Protein AF-A0A455U152-F1 (afdb_monomer_lite)

Foldseek 3Di:
DQQPQDPVNCVVPHDDLLVVLVVVCVVLQDAQAEAEAACCLVPVLVVNLVSCVVNVHHSCCSCDPNNYHYDHCLLVVLVCVQFPVPPFFFDADPVLFTDSDLVRRCVRRVHDQPPPNDPVSRVSSRVVVLVSSCVRPVPSSVLLVQLRALVSVVVQQDQVVQAWKKWADPVADSLNSSIFTWTFHAADPPANQKTKIAGPLDDCPVVVPDDPVRLVVLQPDDPVRDDPPDDRGRIDIDRSNSSTDIGGPCSCVPPDPRPPSPDDDDDPSPPPD

Sequence (273 aa):
MITGITPQKAQRHGLPEAEFAGEIQRHMSEPGTCVVGYNSLRFDDEVSRHLFYRNLLDPYSREWQNGNSRWDLIDVVRAFYALRPDGIEWPLREDGAPSFKLEHLTAANGIAHEGAHDAVADVRATIALARLLKERNAKLFDYLLGLRGKRAVAKQLDLPGAKPLLHISRRYPASRGCSALVMPLAEHPTNPNGVIVYDLSVDPRDMLSMSAEQIRERVFVSQQDLAEGEARIPLKVIHINRCPVVFPASALKDVEGPRQVSTGPSLNAWAWM

Secondary structure (DSSP, 8-state):
--S---HHHHHHH---HHHHHHHHHHHHTSTT-EEEESSGGGTHHHHHHHHHHHTTS-SSGGGTGGG-EEEEHHHHHHHHHHH--TTS--PBPTTSPBP--HHHHHHHTT---TTTT-HHHHHHHHHHHHHHHHHH-HHHHHHHHHTTSHHHHHTT--TTTT--EEEE-TTS-GGGTTEEEEEEEEE-SS-TTEEEEEETTS-SHHHHTS-HHHHHHHHHS-TTTSPTT-----EEEEETTS--EEEEGGGGTTSPS----S--S---TTTT-

Structure (mmCIF, N/CA/C/O backbone):
data_AF-A0A455U152-F1
#
_entry.id   AF-A0A455U152-F1
#
loop_
_atom_site.group_PDB
_atom_site.id
_atom_site.type_symbol
_atom_site.label_atom_id
_atom_site.label_alt_id
_atom_site.label_comp_id
_atom_site.label_asym_id
_atom_site.label_entity_id
_atom_site.label_seq_id
_atom_site.pdbx_PDB_ins_code
_atom_site.Cartn_x
_atom_site.Cartn_y
_atom_site.Cartn_z
_atom_site.occupancy
_atom_site.B_iso_or_equiv
_atom_site.auth_seq_id
_atom_site.auth_comp_id
_atom_site.auth_asym_id
_atom_site.auth_atom_id
_atom_site.pdbx_PDB_model_num
ATOM 1 N N . MET A 1 1 ? -28.887 1.902 -1.217 1.00 66.06 1 MET A N 1
ATOM 2 C CA . MET A 1 1 ? -27.607 2.643 -1.083 1.00 66.06 1 MET A CA 1
ATOM 3 C C . MET A 1 1 ? -26.668 1.844 -0.192 1.00 66.06 1 MET A C 1
ATOM 5 O O . MET A 1 1 ? -27.172 1.149 0.674 1.00 66.06 1 MET A O 1
ATOM 9 N N . ILE A 1 2 ? -25.352 1.949 -0.408 1.00 79.56 2 ILE A N 1
ATOM 10 C CA . ILE A 1 2 ? -24.320 1.071 0.184 1.00 79.56 2 ILE A CA 1
ATOM 11 C C . ILE A 1 2 ? -24.204 1.213 1.714 1.00 79.56 2 ILE A C 1
ATOM 13 O O . ILE A 1 2 ? -24.209 0.209 2.407 1.00 79.56 2 ILE A O 1
ATOM 17 N N . THR A 1 3 ? -24.143 2.436 2.254 1.00 85.00 3 THR A N 1
ATOM 18 C CA . THR A 1 3 ? -23.855 2.662 3.691 1.00 85.00 3 THR A CA 1
ATOM 19 C C . THR A 1 3 ? -25.092 2.720 4.589 1.00 85.00 3 THR A C 1
ATOM 21 O O . THR A 1 3 ? -24.984 2.636 5.806 1.00 85.00 3 THR A O 1
ATOM 24 N N . GLY A 1 4 ? -26.279 2.967 4.027 1.00 88.12 4 GLY A N 1
ATOM 25 C CA . GLY A 1 4 ? -27.503 3.179 4.813 1.00 88.12 4 GLY A CA 1
ATOM 26 C C . GLY A 1 4 ? -27.487 4.402 5.754 1.00 88.12 4 GLY A C 1
ATOM 27 O O . GLY A 1 4 ? -28.423 4.574 6.535 1.00 88.12 4 GLY A O 1
ATOM 28 N N . ILE A 1 5 ? -26.464 5.266 5.699 1.00 91.81 5 ILE A N 1
ATOM 29 C CA . ILE A 1 5 ? -26.360 6.483 6.521 1.00 91.81 5 ILE A CA 1
ATOM 30 C C . ILE A 1 5 ? -26.937 7.663 5.737 1.00 91.81 5 ILE A C 1
ATOM 32 O O . ILE A 1 5 ? -26.379 8.083 4.726 1.00 91.81 5 ILE A O 1
ATOM 36 N N . THR A 1 6 ? -28.061 8.208 6.203 1.00 95.81 6 THR A N 1
ATOM 37 C CA . THR A 1 6 ? -28.676 9.399 5.603 1.00 95.81 6 THR A CA 1
ATOM 38 C C . THR A 1 6 ? -28.055 10.689 6.150 1.00 95.81 6 THR A C 1
ATOM 40 O O . THR A 1 6 ? -27.552 10.690 7.279 1.00 95.81 6 THR A O 1
ATOM 43 N N . PRO A 1 7 ? -28.148 11.819 5.422 1.00 96.81 7 PRO A N 1
ATOM 44 C CA . PRO A 1 7 ? -27.733 13.122 5.942 1.00 96.81 7 PRO A CA 1
ATOM 45 C C . PRO A 1 7 ? -28.415 13.485 7.268 1.00 96.81 7 PRO A C 1
ATOM 47 O O . PRO A 1 7 ? -27.766 14.014 8.161 1.00 96.81 7 PRO A O 1
ATOM 50 N N . GLN A 1 8 ? -29.695 13.135 7.445 1.00 97.56 8 GLN A N 1
ATOM 51 C CA . GLN A 1 8 ? -30.439 13.388 8.685 1.00 97.56 8 GLN A CA 1
ATOM 52 C C . GLN A 1 8 ? -29.879 12.576 9.859 1.00 97.56 8 GLN A C 1
ATOM 54 O O . GLN A 1 8 ? -29.775 13.086 10.973 1.00 97.56 8 GLN A O 1
ATOM 59 N N . LYS A 1 9 ? -29.488 11.316 9.618 1.00 96.31 9 LYS A N 1
ATOM 60 C CA . LYS A 1 9 ? -28.835 10.481 10.634 1.00 96.31 9 LYS A CA 1
ATOM 61 C C . LYS A 1 9 ? -27.465 11.056 11.000 1.00 96.31 9 LYS A C 1
ATOM 63 O O . LYS A 1 9 ? -27.170 11.183 12.184 1.00 96.31 9 LYS A O 1
ATOM 68 N N . ALA A 1 10 ? -26.666 11.441 10.003 1.00 96.62 10 ALA A N 1
ATOM 69 C CA . ALA A 1 10 ? -25.359 12.060 10.221 1.00 96.62 10 ALA A CA 1
ATOM 70 C C . ALA A 1 10 ? -25.472 13.392 10.982 1.00 96.62 10 ALA A C 1
ATOM 72 O O . ALA A 1 10 ? -24.714 13.621 11.912 1.00 96.62 10 ALA A O 1
ATOM 73 N N . GLN A 1 11 ? -26.462 14.229 10.664 1.00 96.94 11 GLN A N 1
ATOM 74 C CA . GLN A 1 11 ? -26.700 15.488 11.373 1.00 96.94 11 GLN A CA 1
ATOM 75 C C . GLN A 1 11 ? -27.151 15.270 12.825 1.00 96.94 11 GLN A C 1
ATOM 77 O O . GLN A 1 11 ? -26.757 16.025 13.706 1.00 96.94 11 GLN A O 1
ATOM 82 N N . ARG A 1 12 ? -27.970 14.241 13.090 1.00 97.50 12 ARG A N 1
ATOM 83 C CA . ARG A 1 12 ? -28.492 13.947 14.436 1.00 97.50 12 ARG A CA 1
ATOM 84 C C . ARG A 1 12 ? -27.457 13.318 15.371 1.00 97.50 12 ARG A C 1
ATOM 86 O O . ARG A 1 12 ? -27.542 13.521 16.577 1.00 97.50 12 ARG A O 1
ATOM 93 N N . HIS A 1 13 ? -26.551 12.504 14.833 1.00 96.62 13 HIS A N 1
ATOM 94 C CA . HIS A 1 13 ? -25.613 11.692 15.620 1.00 96.62 13 HIS A CA 1
ATOM 95 C C . HIS A 1 13 ? -24.140 12.074 15.427 1.00 96.62 13 HIS A C 1
ATOM 97 O O . HIS A 1 13 ? -23.275 11.464 16.050 1.00 96.62 13 HIS A O 1
ATOM 103 N N . GLY A 1 14 ? -23.848 13.015 14.532 1.00 96.31 14 GLY A N 1
ATOM 104 C CA . GLY A 1 14 ? -22.494 13.447 14.208 1.00 96.31 14 GLY A CA 1
ATOM 105 C C . GLY A 1 14 ? -22.023 14.647 15.023 1.00 96.31 14 GLY A C 1
ATOM 106 O O . GLY A 1 14 ? -22.721 15.157 15.896 1.00 96.31 14 GLY A O 1
ATOM 107 N N . LEU A 1 15 ? -20.819 15.098 14.680 1.00 97.62 15 LEU A N 1
ATOM 108 C CA . LEU A 1 15 ? -20.185 16.309 15.191 1.00 97.62 15 LEU A CA 1
ATOM 109 C C . LEU A 1 15 ? -20.007 17.317 14.043 1.00 97.62 15 LEU A C 1
ATOM 111 O O . LEU A 1 15 ? -19.959 16.902 12.877 1.00 97.62 15 LEU A O 1
ATOM 115 N N . PRO A 1 16 ? -19.861 18.622 14.334 1.00 98.12 16 PRO A N 1
ATOM 116 C CA . PRO A 1 16 ? -19.323 19.578 13.369 1.00 98.12 16 PRO A CA 1
ATOM 117 C C . PRO A 1 16 ? -17.990 19.086 12.780 1.00 98.12 16 PRO A C 1
ATOM 119 O O . PRO A 1 16 ? -17.190 18.473 13.488 1.00 98.12 16 PRO A O 1
ATOM 122 N N . GLU A 1 17 ? -17.725 19.361 11.495 1.00 98.44 17 GLU A N 1
ATOM 123 C CA . GLU A 1 17 ? -16.552 18.799 10.794 1.00 98.44 17 GLU A CA 1
ATOM 124 C C . GLU A 1 17 ? -15.226 19.137 11.502 1.00 98.44 17 GLU A C 1
ATOM 126 O O . GLU A 1 17 ? -14.352 18.279 11.589 1.00 98.44 17 GLU A O 1
ATOM 131 N N . ALA A 1 18 ? -15.109 20.336 12.083 1.00 98.50 18 ALA A N 1
ATOM 132 C CA . ALA A 1 18 ? -13.923 20.764 12.826 1.00 98.50 18 ALA A CA 1
ATOM 133 C C . ALA A 1 18 ? -13.679 19.941 14.101 1.00 98.50 18 ALA A C 1
ATOM 135 O O . ALA A 1 18 ? -12.549 19.526 14.360 1.00 98.50 18 ALA A O 1
ATOM 136 N N . GLU A 1 19 ? -14.732 19.655 14.871 1.00 98.56 19 GLU A N 1
ATOM 137 C CA . GLU A 1 19 ? -14.648 18.815 16.073 1.00 98.56 19 GLU A CA 1
ATOM 138 C C . GLU A 1 19 ? -14.340 17.363 15.698 1.00 98.56 19 GLU A C 1
ATOM 140 O O . GLU A 1 19 ? -13.456 16.737 16.281 1.00 98.56 19 GLU A O 1
ATOM 145 N N . PHE A 1 20 ? -15.001 16.851 14.655 1.00 98.56 20 PHE A N 1
ATOM 146 C CA . PHE A 1 20 ? -14.723 15.523 14.115 1.00 98.56 20 PHE A CA 1
ATOM 147 C C . PHE A 1 20 ? -13.265 15.393 13.647 1.00 98.56 20 PHE A C 1
ATOM 149 O O . PHE A 1 20 ? -12.588 14.420 13.979 1.00 98.56 20 PHE A O 1
ATOM 156 N N . ALA A 1 21 ? -12.751 16.385 12.915 1.00 98.69 21 ALA A N 1
ATOM 157 C CA . ALA A 1 21 ? -11.364 16.423 12.465 1.00 98.69 21 ALA A CA 1
ATOM 158 C C . ALA A 1 21 ? -10.383 16.438 13.647 1.00 98.69 21 ALA A C 1
ATOM 160 O O . ALA A 1 21 ? -9.386 15.713 13.609 1.00 98.69 21 ALA A O 1
ATOM 161 N N . GLY A 1 22 ? -10.686 17.209 14.697 1.00 98.50 22 GLY A N 1
ATOM 162 C CA . GLY A 1 22 ? -9.905 17.252 15.932 1.00 98.50 22 GLY A CA 1
ATOM 163 C C . GLY A 1 22 ? -9.814 15.890 16.623 1.00 98.50 22 GLY A C 1
ATOM 164 O O . GLY A 1 22 ? -8.713 15.441 16.940 1.00 98.50 22 GLY A O 1
ATOM 165 N N . GLU A 1 23 ? -10.935 15.183 16.782 1.00 98.50 23 GLU A N 1
ATOM 166 C CA . GLU A 1 23 ? -10.948 13.853 17.408 1.00 98.50 23 GLU A CA 1
ATOM 167 C C . GLU A 1 23 ? -10.183 12.804 16.590 1.00 98.50 23 GLU A C 1
ATOM 169 O O . GLU A 1 23 ? -9.389 12.034 17.141 1.00 98.50 23 GLU A O 1
ATOM 174 N N . ILE A 1 24 ? -10.361 12.793 15.265 1.00 98.31 24 ILE A N 1
ATOM 175 C CA . ILE A 1 24 ? -9.626 11.871 14.389 1.00 98.31 24 ILE A CA 1
ATOM 176 C C . ILE A 1 24 ? -8.123 12.170 14.431 1.00 98.31 24 ILE A C 1
ATOM 178 O O . ILE A 1 24 ? -7.316 11.245 14.559 1.00 98.31 24 ILE A O 1
ATOM 182 N N . GLN A 1 25 ? -7.729 13.446 14.359 1.00 98.31 25 GLN A N 1
ATOM 183 C CA . GLN A 1 25 ? -6.323 13.844 14.424 1.00 98.31 25 GLN A CA 1
ATOM 184 C C . GLN A 1 25 ? -5.702 13.454 15.766 1.00 98.31 25 GLN A C 1
ATOM 186 O O . GLN A 1 25 ? -4.600 12.901 15.762 1.00 98.31 25 GLN A O 1
ATOM 191 N N . ARG A 1 26 ? -6.416 13.652 16.882 1.00 98.12 26 ARG A N 1
ATOM 192 C CA . ARG A 1 26 ? -5.951 13.302 18.230 1.00 98.12 26 ARG A CA 1
ATOM 193 C C . ARG A 1 26 ? -5.599 11.822 18.332 1.00 98.12 26 ARG A C 1
ATOM 195 O O . ARG A 1 26 ? -4.488 11.493 18.735 1.00 98.12 26 ARG A O 1
ATOM 202 N N . HIS A 1 27 ? -6.505 10.940 17.911 1.00 97.88 27 HIS A N 1
ATOM 203 C CA . HIS A 1 27 ? -6.273 9.495 17.942 1.00 97.88 27 HIS A CA 1
ATOM 204 C C . HIS A 1 27 ? -5.178 9.041 16.969 1.00 97.88 27 HIS A C 1
ATOM 206 O O . HIS A 1 27 ? -4.349 8.203 17.312 1.00 97.88 27 HIS A O 1
ATOM 212 N N . MET A 1 28 ? -5.137 9.595 15.755 1.00 98.00 28 MET A N 1
ATOM 213 C CA . MET A 1 28 ? -4.127 9.214 14.761 1.00 98.00 28 MET A CA 1
ATOM 214 C C . MET A 1 28 ? -2.719 9.750 15.070 1.00 98.00 28 MET A C 1
ATOM 216 O O . MET A 1 28 ? -1.744 9.265 14.490 1.00 98.00 28 MET A O 1
ATOM 220 N N . SER A 1 29 ? -2.605 10.756 15.941 1.00 98.1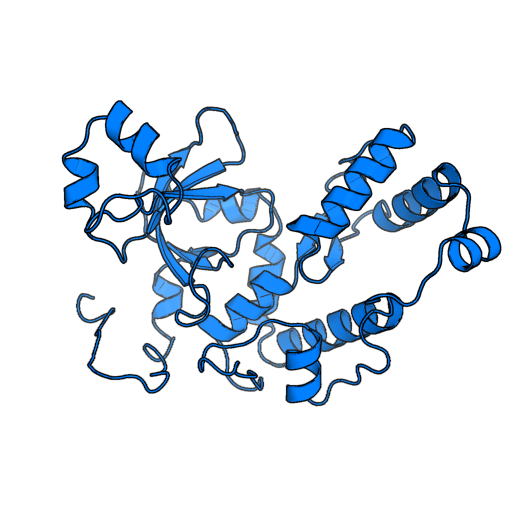2 29 SER A N 1
ATOM 221 C CA . SER A 1 29 ? -1.344 11.444 16.252 1.00 98.12 29 SER A CA 1
ATOM 222 C C . SER A 1 29 ? -0.719 11.021 17.582 1.00 98.12 29 SER A C 1
ATOM 224 O O . SER A 1 29 ? 0.325 11.563 17.946 1.00 98.12 29 SER A O 1
ATOM 226 N N . GLU A 1 30 ? -1.298 10.045 18.292 1.00 98.50 30 GLU A N 1
ATOM 227 C CA . GLU A 1 30 ? -0.668 9.462 19.482 1.00 98.50 30 GLU A CA 1
ATOM 228 C C . GLU A 1 30 ? 0.749 8.950 19.130 1.00 98.50 30 GLU A C 1
ATOM 230 O O . GLU A 1 30 ? 0.896 8.271 18.106 1.00 98.50 30 GLU A O 1
ATOM 235 N N . PRO A 1 31 ? 1.800 9.277 19.913 1.00 98.50 31 PRO A N 1
ATOM 236 C CA . PRO A 1 31 ? 3.177 8.896 19.593 1.00 98.50 31 PRO A CA 1
ATOM 237 C C . PRO A 1 31 ? 3.374 7.386 19.399 1.00 98.50 31 PRO A C 1
ATOM 239 O O . PRO A 1 31 ? 2.918 6.579 20.205 1.00 98.50 31 PRO A O 1
ATOM 242 N N . GLY A 1 32 ? 4.104 7.002 18.351 1.00 98.06 32 GLY A N 1
ATOM 243 C CA . GLY A 1 32 ? 4.370 5.603 17.999 1.00 98.06 32 GLY A CA 1
ATOM 244 C C . GLY A 1 32 ? 3.224 4.886 17.273 1.00 98.06 32 GLY A C 1
ATOM 245 O O . GLY A 1 32 ? 3.320 3.680 17.032 1.00 98.06 32 GLY A O 1
ATOM 246 N N . THR A 1 33 ? 2.159 5.592 16.888 1.00 98.56 33 THR A N 1
ATOM 247 C CA . THR A 1 33 ? 0.984 4.979 16.253 1.00 98.56 33 THR A CA 1
ATOM 248 C C . THR A 1 33 ? 1.254 4.576 14.805 1.00 98.56 33 THR A C 1
ATOM 250 O O . THR A 1 33 ? 1.755 5.355 13.991 1.00 98.56 33 THR A O 1
ATOM 253 N N . CYS A 1 34 ? 0.875 3.347 14.449 1.00 98.44 34 CYS A N 1
ATOM 254 C CA . CYS A 1 34 ? 0.774 2.908 13.061 1.00 98.44 34 CYS A CA 1
ATOM 255 C C . CYS A 1 34 ? -0.698 2.905 12.641 1.00 98.44 34 CYS A C 1
ATOM 257 O O . CYS A 1 34 ? -1.441 1.991 12.995 1.00 98.44 34 CYS A O 1
ATOM 259 N N . VAL A 1 35 ? -1.124 3.927 11.896 1.00 98.44 35 VAL A N 1
ATOM 260 C CA . VAL A 1 35 ? -2.498 3.994 11.381 1.00 98.44 35 VAL A CA 1
ATOM 261 C C . VAL A 1 35 ? -2.629 3.030 10.203 1.00 98.44 35 VAL A C 1
ATOM 263 O O . VAL A 1 35 ? -1.899 3.141 9.217 1.00 98.44 35 VAL A O 1
ATOM 266 N N . VAL A 1 36 ? -3.555 2.079 10.301 1.00 98.12 36 VAL A N 1
ATOM 267 C CA . VAL A 1 36 ? -3.747 1.012 9.314 1.00 98.12 36 VAL A CA 1
ATOM 268 C C . VAL A 1 36 ? -5.226 0.809 9.013 1.00 98.12 36 VAL A C 1
ATOM 270 O O . VAL A 1 36 ? -6.075 0.967 9.885 1.00 98.12 36 VAL A O 1
ATOM 273 N N . GLY A 1 37 ? -5.521 0.437 7.772 1.00 97.94 37 GLY A N 1
ATOM 274 C CA . GLY A 1 37 ? -6.850 0.028 7.333 1.00 97.94 37 GLY A CA 1
ATOM 275 C C . GLY A 1 37 ? -6.768 -0.966 6.178 1.00 97.94 37 GLY A C 1
ATOM 276 O O . GLY A 1 37 ? -5.720 -1.575 5.937 1.00 97.94 37 GLY A O 1
ATOM 277 N N . TYR A 1 38 ? -7.878 -1.115 5.459 1.00 97.94 38 TYR A N 1
ATOM 278 C CA . TYR A 1 38 ? -7.988 -1.981 4.291 1.00 97.94 38 TYR A CA 1
ATOM 279 C C . TYR A 1 38 ? -8.257 -1.138 3.042 1.00 97.94 38 TYR A C 1
ATOM 281 O O . TYR A 1 38 ? -9.349 -0.612 2.864 1.00 97.94 38 TYR A O 1
ATOM 289 N N . ASN A 1 39 ? -7.252 -0.999 2.174 1.00 96.81 39 ASN A N 1
ATOM 290 C CA . ASN A 1 39 ? -7.221 -0.059 1.047 1.00 96.81 39 ASN A CA 1
ATOM 291 C C . ASN A 1 39 ? -7.253 1.432 1.467 1.00 96.81 39 ASN A C 1
ATOM 293 O O . ASN A 1 39 ? -7.621 2.305 0.674 1.00 96.81 39 ASN A O 1
ATOM 297 N N . SER A 1 40 ? -6.797 1.733 2.687 1.00 96.62 40 SER A N 1
ATOM 298 C CA . SER A 1 40 ? -6.859 3.068 3.295 1.00 96.62 40 SER A CA 1
ATOM 299 C C . SER A 1 40 ? -5.905 4.082 2.671 1.00 96.62 40 SER A C 1
ATOM 301 O O . SER A 1 40 ? -6.288 5.231 2.457 1.00 96.62 40 SER A O 1
ATOM 303 N N . LEU A 1 41 ? -4.691 3.676 2.275 1.00 96.06 41 LEU A N 1
ATOM 304 C CA . LEU A 1 41 ? -3.677 4.590 1.713 1.00 96.06 41 LEU A CA 1
ATOM 305 C C . LEU A 1 41 ? -4.137 5.290 0.426 1.00 96.06 41 LEU A C 1
ATOM 307 O O . LEU A 1 41 ? -3.526 6.265 -0.012 1.00 96.06 41 LEU A O 1
ATOM 311 N N . ARG A 1 42 ? -5.145 4.729 -0.250 1.00 92.69 42 ARG A N 1
ATOM 312 C CA . ARG A 1 42 ? -5.663 5.217 -1.534 1.00 92.69 42 ARG A CA 1
ATOM 313 C C . ARG A 1 42 ? -7.058 5.824 -1.420 1.00 92.69 42 ARG A C 1
ATOM 315 O O . ARG A 1 42 ? -7.560 6.295 -2.438 1.00 92.69 42 ARG A O 1
ATOM 322 N N . PHE A 1 43 ? -7.672 5.774 -0.241 1.00 95.81 43 PHE A N 1
ATOM 323 C CA . PHE A 1 43 ? -9.017 6.279 -0.008 1.00 95.81 43 PHE A CA 1
ATOM 324 C C . PHE A 1 43 ? -9.101 7.009 1.333 1.00 95.81 43 PHE A C 1
ATOM 326 O O . PHE A 1 43 ? -9.019 8.234 1.338 1.00 95.81 43 PHE A O 1
ATOM 333 N N . ASP A 1 44 ? -9.186 6.288 2.453 1.00 97.81 44 ASP A N 1
ATOM 334 C CA . ASP A 1 44 ? -9.403 6.869 3.785 1.00 97.81 44 ASP A CA 1
ATOM 335 C C . ASP A 1 44 ? -8.337 7.897 4.170 1.00 97.81 44 ASP A C 1
ATOM 337 O O . ASP A 1 44 ? -8.657 8.961 4.688 1.00 97.81 44 ASP A O 1
ATOM 341 N N . ASP A 1 45 ? -7.071 7.646 3.837 1.00 97.81 45 ASP A N 1
ATOM 342 C CA . ASP A 1 45 ? -5.997 8.602 4.094 1.00 97.81 45 ASP A CA 1
ATOM 343 C C . ASP A 1 45 ? -6.140 9.887 3.279 1.00 97.81 45 ASP A C 1
ATOM 345 O O . ASP A 1 45 ? -5.800 10.963 3.771 1.00 97.81 45 ASP A O 1
ATOM 349 N N . GLU A 1 46 ? -6.634 9.794 2.043 1.00 98.06 46 GLU A N 1
ATOM 350 C CA . GLU A 1 46 ? -6.912 10.980 1.235 1.00 98.06 46 GLU A CA 1
ATOM 351 C C . GLU A 1 46 ? -8.124 11.731 1.804 1.00 98.06 46 GLU A C 1
ATOM 353 O O . GLU A 1 46 ? -8.094 12.960 1.860 1.00 98.06 46 GLU A O 1
ATOM 358 N N . VAL A 1 47 ? -9.140 11.025 2.319 1.00 98.44 47 VAL A N 1
ATOM 359 C CA . VAL A 1 47 ? -10.253 11.640 3.064 1.00 98.44 47 VAL A CA 1
ATOM 360 C C . VAL A 1 47 ? -9.729 12.369 4.303 1.00 98.44 47 VAL A C 1
ATOM 362 O O . VAL A 1 47 ? -10.042 13.546 4.472 1.00 98.44 47 VAL A O 1
ATOM 365 N N . SER A 1 48 ? -8.881 11.737 5.121 1.00 98.44 48 SER A N 1
ATOM 366 C CA . SER A 1 48 ? -8.278 12.363 6.306 1.00 98.44 48 SER A CA 1
ATOM 367 C C . SER A 1 48 ? -7.431 13.583 5.948 1.00 98.44 48 SER A C 1
ATOM 369 O O . SER A 1 48 ? -7.556 14.617 6.595 1.00 98.44 48 SER A O 1
ATOM 371 N N . ARG A 1 49 ? -6.615 13.521 4.888 1.00 98.50 49 ARG A N 1
ATOM 372 C CA . ARG A 1 49 ? -5.810 14.671 4.440 1.00 98.50 49 ARG A CA 1
ATOM 373 C C . ARG A 1 49 ? -6.676 15.864 4.055 1.00 98.50 49 ARG A C 1
ATOM 375 O O . ARG A 1 49 ? -6.384 16.983 4.468 1.00 98.50 49 ARG A O 1
ATOM 382 N N . HIS A 1 50 ? -7.747 15.638 3.295 1.00 98.69 50 HIS A N 1
ATOM 383 C CA . HIS A 1 50 ? -8.660 16.713 2.904 1.00 98.69 50 HIS A CA 1
ATOM 384 C C . HIS A 1 50 ? -9.495 17.218 4.087 1.00 98.69 50 HIS A C 1
ATOM 386 O O . HIS A 1 50 ? -9.743 18.418 4.175 1.00 98.69 50 HIS A O 1
ATOM 392 N N . LEU A 1 51 ? -9.902 16.328 4.998 1.00 98.69 51 LEU A N 1
ATOM 393 C CA . LEU A 1 51 ? -10.585 16.679 6.243 1.00 98.69 51 LEU A CA 1
ATOM 394 C C . LEU A 1 51 ? -9.713 17.615 7.089 1.00 98.69 51 LEU A C 1
ATOM 396 O O . LEU A 1 51 ? -10.161 18.691 7.471 1.00 98.69 51 LEU A O 1
ATOM 400 N N . PHE A 1 52 ? -8.454 17.245 7.323 1.00 98.75 52 PHE A N 1
ATOM 401 C CA . PHE A 1 52 ? -7.508 18.060 8.082 1.00 98.75 52 PHE A CA 1
ATOM 402 C C . PHE A 1 52 ? -7.213 19.385 7.383 1.00 98.75 52 PHE A C 1
ATOM 404 O O . PHE A 1 52 ? -7.300 20.432 8.018 1.00 98.75 52 PHE A O 1
ATOM 411 N N . TYR A 1 53 ? -6.983 19.360 6.067 1.00 98.62 53 TYR A N 1
ATOM 412 C CA . TYR A 1 53 ? -6.753 20.567 5.274 1.00 98.62 53 TYR A CA 1
ATOM 413 C C . TYR A 1 53 ? -7.894 21.587 5.404 1.00 98.62 53 TYR A C 1
ATOM 415 O O . TYR A 1 53 ? -7.641 22.755 5.696 1.00 98.62 53 TYR A O 1
ATOM 423 N N . ARG A 1 54 ? -9.154 21.155 5.235 1.00 98.62 54 ARG A N 1
ATOM 424 C CA . ARG A 1 54 ? -10.324 22.045 5.351 1.00 98.62 54 ARG A CA 1
ATOM 425 C C . ARG A 1 54 ? -10.512 22.615 6.755 1.00 98.62 54 ARG A C 1
ATOM 427 O O . ARG A 1 54 ? -11.082 23.691 6.890 1.00 98.62 54 ARG A O 1
ATOM 434 N N . ASN A 1 55 ? -10.018 21.914 7.773 1.00 98.69 55 ASN A N 1
ATOM 435 C CA . ASN A 1 55 ? -10.165 22.282 9.179 1.00 98.69 55 ASN A CA 1
ATOM 436 C C . ASN A 1 55 ? -8.862 22.832 9.786 1.00 98.69 55 ASN A C 1
ATOM 438 O O . ASN A 1 55 ? -8.705 22.837 11.003 1.00 98.69 55 ASN A O 1
ATOM 442 N N . LEU A 1 56 ? -7.942 23.325 8.942 1.00 98.38 56 LEU A N 1
ATOM 443 C CA . LEU A 1 56 ? -6.700 24.011 9.335 1.00 98.38 56 LEU A CA 1
ATOM 444 C C . LEU A 1 56 ? -5.746 23.169 10.206 1.00 98.38 56 LEU A C 1
ATOM 446 O O . LEU A 1 56 ? -4.941 23.710 10.964 1.00 98.38 56 LEU A O 1
ATOM 450 N N . LEU A 1 57 ? -5.809 21.844 10.074 1.00 98.38 57 LEU A N 1
ATOM 451 C CA . LEU A 1 57 ? -4.890 20.890 10.694 1.00 98.38 57 LEU A CA 1
ATOM 452 C C . LEU A 1 57 ? -3.849 20.429 9.665 1.00 98.38 57 LEU A C 1
ATOM 454 O O . LEU A 1 57 ? -4.156 20.303 8.478 1.00 98.38 57 LEU A O 1
ATOM 458 N N . ASP A 1 58 ? -2.619 20.139 10.105 1.00 98.31 58 ASP A N 1
ATOM 459 C CA . ASP A 1 58 ? -1.576 19.635 9.203 1.00 98.31 58 ASP A CA 1
ATOM 460 C C . ASP A 1 58 ? -1.983 18.263 8.615 1.00 98.31 58 ASP A C 1
ATOM 462 O O . ASP A 1 58 ? -2.115 17.294 9.374 1.00 98.31 58 ASP A O 1
ATOM 466 N N . PRO A 1 59 ? -2.139 18.131 7.279 1.00 98.00 59 PRO A N 1
ATOM 467 C CA . PRO A 1 59 ? -2.665 16.910 6.662 1.00 98.00 59 PRO A CA 1
ATOM 468 C C . PRO A 1 59 ? -1.766 15.674 6.781 1.00 98.00 59 PRO A C 1
ATOM 470 O O . PRO A 1 59 ? -2.229 14.554 6.553 1.00 98.00 59 PRO A O 1
ATOM 473 N N . TYR A 1 60 ? -0.480 15.859 7.087 1.00 97.62 60 TYR A N 1
ATOM 474 C CA . TYR A 1 60 ? 0.550 14.831 6.937 1.00 97.62 60 TYR A CA 1
ATOM 475 C C . TYR A 1 60 ? 1.286 14.504 8.237 1.00 97.62 60 TYR A C 1
ATOM 477 O O . TYR A 1 60 ? 1.861 13.426 8.341 1.00 97.62 60 TYR A O 1
ATOM 485 N N . SER A 1 61 ? 1.299 15.402 9.220 1.00 97.31 61 SER A N 1
ATOM 486 C CA . SER A 1 61 ? 2.047 15.286 10.480 1.00 97.31 61 SER A CA 1
ATOM 487 C C . SER A 1 61 ? 1.833 13.941 11.182 1.00 97.31 61 SER A C 1
ATOM 489 O O . SER A 1 61 ? 2.805 13.245 11.485 1.00 97.31 61 SER A O 1
ATOM 491 N N . ARG A 1 62 ? 0.572 13.506 11.315 1.00 97.44 62 ARG A N 1
ATOM 492 C CA . ARG A 1 62 ? 0.178 12.207 11.892 1.00 97.44 62 ARG A CA 1
ATOM 493 C C . ARG A 1 62 ? 0.798 10.994 11.200 1.00 97.44 62 ARG A C 1
ATOM 495 O O . ARG A 1 62 ? 0.823 9.909 11.766 1.00 97.44 62 ARG A O 1
ATOM 502 N N . GLU A 1 63 ? 1.258 11.141 9.957 1.00 97.69 63 GLU A N 1
ATOM 503 C CA . GLU A 1 63 ? 1.797 10.044 9.151 1.00 97.69 63 GLU A CA 1
ATOM 504 C C . GLU A 1 63 ? 3.271 9.732 9.465 1.00 97.69 63 GLU A C 1
ATOM 506 O O . GLU A 1 63 ? 3.766 8.698 9.010 1.00 97.69 63 GLU A O 1
ATOM 511 N N . TRP A 1 64 ? 3.985 10.616 10.181 1.00 96.19 64 TRP A N 1
ATOM 512 C CA . TRP A 1 64 ? 5.440 10.500 10.378 1.00 96.19 64 TRP A CA 1
ATOM 513 C C . TRP A 1 64 ? 6.008 11.129 11.661 1.00 96.19 64 TRP A C 1
ATOM 515 O O . TRP A 1 64 ? 7.081 10.710 12.105 1.00 96.19 64 TRP A O 1
ATOM 525 N N . GLN A 1 65 ? 5.368 12.150 12.240 1.00 97.44 65 GLN A N 1
ATOM 526 C CA . GLN A 1 65 ? 5.866 12.792 13.461 1.00 97.44 65 GLN A CA 1
ATOM 527 C C . GLN A 1 65 ? 5.802 11.829 14.649 1.00 97.44 65 GLN A C 1
ATOM 529 O O . GLN A 1 65 ? 4.991 10.910 14.670 1.00 97.44 65 GLN A O 1
ATOM 534 N N . ASN A 1 66 ? 6.669 12.031 15.645 1.00 97.56 66 ASN A N 1
ATOM 535 C CA . ASN A 1 66 ? 6.669 11.270 16.904 1.00 97.56 66 ASN A CA 1
ATOM 536 C C . ASN A 1 66 ? 6.777 9.741 16.734 1.00 97.56 66 ASN A C 1
ATOM 538 O O . ASN A 1 66 ? 6.279 8.976 17.555 1.00 97.56 66 ASN A O 1
ATOM 542 N N . GLY A 1 67 ? 7.435 9.288 15.661 1.00 97.06 67 GLY A N 1
ATOM 543 C CA . GLY A 1 67 ? 7.575 7.862 15.356 1.00 97.06 67 GLY A CA 1
ATOM 544 C C . GLY A 1 67 ? 6.328 7.227 14.735 1.00 97.06 67 GLY A C 1
ATOM 545 O O . GLY A 1 67 ? 6.289 6.004 14.589 1.00 97.06 67 GLY A O 1
ATOM 546 N N . ASN A 1 68 ? 5.335 8.030 14.346 1.00 98.50 68 ASN A N 1
ATOM 547 C CA . ASN A 1 68 ? 4.125 7.529 13.713 1.00 98.50 68 ASN A CA 1
ATOM 548 C C . ASN A 1 68 ? 4.403 7.012 12.303 1.00 98.50 68 ASN A C 1
ATOM 550 O O . ASN A 1 68 ? 5.408 7.322 11.656 1.00 98.50 68 ASN A O 1
ATOM 554 N N . SER A 1 69 ? 3.501 6.161 11.831 1.00 98.44 69 SER A N 1
ATOM 555 C CA . SER A 1 69 ? 3.586 5.557 10.510 1.00 98.44 69 SER A CA 1
ATOM 556 C C . SER A 1 69 ? 2.203 5.198 9.985 1.00 98.44 69 SER A C 1
ATOM 558 O O . SER A 1 69 ? 1.195 5.302 10.685 1.00 98.44 69 SER A O 1
ATOM 560 N N . ARG A 1 70 ? 2.162 4.740 8.737 1.00 98.31 70 ARG A N 1
ATOM 561 C CA . ARG A 1 70 ? 0.954 4.215 8.108 1.00 98.31 70 ARG A CA 1
ATOM 562 C C . ARG A 1 70 ? 1.203 2.836 7.533 1.00 98.31 70 ARG A C 1
ATOM 564 O O . ARG A 1 70 ? 2.355 2.484 7.271 1.00 98.31 70 ARG A O 1
ATOM 571 N N . TRP A 1 71 ? 0.131 2.088 7.316 1.00 98.50 71 TRP A N 1
ATOM 572 C CA . TRP A 1 71 ? 0.168 0.793 6.652 1.00 98.50 71 TRP A CA 1
ATOM 573 C C . TRP A 1 71 ? -1.180 0.470 5.999 1.00 98.50 71 TRP A C 1
ATOM 575 O O . TRP A 1 71 ? -2.183 1.123 6.277 1.00 98.50 71 TRP A O 1
ATOM 585 N N . ASP A 1 72 ? -1.211 -0.530 5.122 1.00 98.12 72 ASP A N 1
ATOM 586 C CA . ASP A 1 72 ? -2.426 -0.927 4.406 1.00 98.12 72 ASP A CA 1
ATOM 587 C C . ASP A 1 72 ? -2.437 -2.432 4.175 1.00 98.12 72 ASP A C 1
ATOM 589 O O . ASP A 1 72 ? -1.528 -2.986 3.548 1.00 98.12 72 ASP A O 1
ATOM 593 N N . LEU A 1 73 ? -3.476 -3.093 4.678 1.00 98.31 73 LEU A N 1
ATOM 594 C CA . LEU A 1 73 ? -3.561 -4.544 4.664 1.00 98.31 73 LEU A CA 1
ATOM 595 C C . LEU A 1 73 ? -3.865 -5.108 3.267 1.00 98.31 73 LEU A C 1
ATOM 597 O O . LEU A 1 73 ? -3.573 -6.275 3.018 1.00 98.31 73 LEU A O 1
ATOM 601 N N . ILE A 1 74 ? -4.391 -4.316 2.322 1.00 97.94 74 ILE A N 1
ATOM 602 C CA . ILE A 1 74 ? -4.788 -4.851 1.006 1.00 97.94 74 ILE A CA 1
ATOM 603 C C . ILE A 1 74 ? -3.600 -5.422 0.219 1.00 97.94 74 ILE A C 1
ATOM 605 O O . ILE A 1 74 ? -3.701 -6.491 -0.384 1.00 97.94 74 ILE A O 1
ATOM 609 N N . ASP A 1 75 ? -2.461 -4.725 0.209 1.00 97.12 75 ASP A N 1
ATOM 610 C CA . ASP A 1 75 ? -1.272 -5.186 -0.514 1.00 97.12 75 ASP A CA 1
ATOM 611 C C . ASP A 1 75 ? -0.524 -6.270 0.292 1.00 97.12 75 ASP A C 1
ATOM 613 O O . ASP A 1 75 ? 0.129 -7.123 -0.307 1.00 97.12 75 ASP A O 1
ATOM 617 N N . VAL A 1 76 ? -0.706 -6.326 1.621 1.00 98.19 76 VAL A N 1
ATOM 618 C CA . VAL A 1 76 ? -0.240 -7.438 2.475 1.00 98.19 76 VAL A CA 1
ATOM 619 C C . VAL A 1 76 ? -0.981 -8.727 2.125 1.00 98.19 76 VAL A C 1
ATOM 621 O O . VAL A 1 76 ? -0.352 -9.751 1.884 1.00 98.19 76 VAL A O 1
ATOM 624 N N . VAL A 1 77 ? -2.308 -8.675 2.021 1.00 98.25 77 VAL A N 1
ATOM 625 C CA . VAL A 1 77 ? -3.144 -9.818 1.626 1.00 98.25 77 VAL A CA 1
ATOM 626 C C . VAL A 1 77 ? -2.738 -10.345 0.249 1.00 98.25 77 VAL A C 1
ATOM 628 O O . VAL A 1 77 ? -2.543 -11.547 0.081 1.00 98.25 77 VAL A O 1
ATOM 631 N N . ARG A 1 78 ? -2.535 -9.450 -0.729 1.00 97.94 78 ARG A N 1
ATOM 632 C CA . ARG A 1 78 ? -2.028 -9.831 -2.060 1.00 97.94 78 ARG A CA 1
ATOM 633 C C . ARG A 1 78 ? -0.658 -10.504 -1.978 1.00 97.94 78 ARG A C 1
ATOM 635 O O . ARG A 1 78 ? -0.403 -11.448 -2.716 1.00 97.94 78 ARG A O 1
ATOM 642 N N . ALA A 1 79 ? 0.208 -10.044 -1.075 1.00 97.12 79 ALA A N 1
ATOM 643 C CA . ALA A 1 79 ? 1.521 -10.641 -0.862 1.00 97.12 79 ALA A CA 1
ATOM 644 C C . ALA A 1 79 ? 1.453 -12.055 -0.296 1.00 97.12 79 ALA A C 1
ATOM 646 O O . ALA A 1 79 ? 2.169 -12.934 -0.769 1.00 97.12 79 ALA A O 1
ATOM 647 N N . PHE A 1 80 ? 0.567 -12.283 0.671 1.00 97.25 80 PHE A N 1
ATOM 648 C CA . PHE A 1 80 ? 0.310 -13.619 1.192 1.00 97.25 80 PHE A CA 1
ATOM 649 C C . PHE A 1 80 ? -0.213 -14.544 0.096 1.00 97.25 80 PHE A C 1
ATOM 651 O O . PHE A 1 80 ? 0.373 -15.599 -0.105 1.00 97.25 80 PHE A O 1
ATOM 658 N N . TYR A 1 81 ? -1.210 -14.118 -0.684 1.00 96.31 81 TYR A N 1
ATOM 659 C CA . TYR A 1 81 ? -1.706 -14.911 -1.811 1.00 96.31 81 TYR A CA 1
ATOM 660 C C . TYR A 1 81 ? -0.598 -15.269 -2.814 1.00 96.31 81 TYR A C 1
ATOM 662 O O . TYR A 1 81 ? -0.482 -16.416 -3.233 1.00 96.31 81 TYR A O 1
ATOM 670 N N . ALA A 1 82 ? 0.225 -14.291 -3.198 1.00 93.38 82 ALA A N 1
ATOM 671 C CA . ALA A 1 82 ? 1.236 -14.485 -4.232 1.00 93.38 82 ALA A CA 1
ATOM 672 C C . ALA A 1 82 ? 2.431 -15.336 -3.775 1.00 93.38 82 ALA A C 1
ATOM 674 O O . ALA A 1 82 ? 3.055 -15.987 -4.607 1.00 93.38 82 ALA A O 1
ATOM 675 N N . LEU A 1 83 ? 2.790 -15.294 -2.487 1.00 92.12 83 LEU A N 1
ATOM 676 C CA . LEU A 1 83 ? 4.041 -15.881 -1.998 1.00 92.12 83 LEU A CA 1
ATOM 677 C C . LEU A 1 83 ? 3.847 -17.033 -1.022 1.00 92.12 83 LEU A C 1
ATOM 679 O O . LEU A 1 83 ? 4.610 -17.993 -1.069 1.00 92.12 83 LEU A O 1
ATOM 683 N N . ARG A 1 84 ? 2.913 -16.914 -0.079 1.00 93.12 84 ARG A N 1
ATOM 684 C CA . ARG A 1 84 ? 2.702 -17.878 1.015 1.00 93.12 84 ARG A CA 1
ATOM 685 C C . ARG A 1 84 ? 1.199 -18.055 1.274 1.00 93.12 84 ARG A C 1
ATOM 687 O O . ARG A 1 84 ? 0.711 -17.645 2.327 1.00 93.12 84 ARG A O 1
ATOM 694 N N . PRO A 1 85 ? 0.462 -18.599 0.294 1.00 93.75 85 PRO A N 1
ATOM 695 C CA . PRO A 1 85 ? -0.995 -18.697 0.353 1.00 93.75 85 PRO A CA 1
ATOM 696 C C . PRO A 1 85 ? -1.509 -19.791 1.294 1.00 93.75 85 PRO A C 1
ATOM 698 O O . PRO A 1 85 ? -2.693 -19.784 1.622 1.00 93.75 85 PRO A O 1
ATOM 701 N N . ASP A 1 86 ? -0.662 -20.739 1.686 1.00 92.31 86 ASP A N 1
ATOM 702 C CA . ASP A 1 86 ? -1.085 -21.927 2.422 1.00 92.31 86 ASP A CA 1
ATOM 703 C C . ASP A 1 86 ? -1.662 -21.578 3.801 1.00 92.31 86 ASP A C 1
ATOM 705 O O . ASP A 1 86 ? -1.155 -20.716 4.523 1.00 92.31 86 ASP A O 1
ATOM 709 N N . GLY A 1 87 ? -2.746 -22.265 4.170 1.00 92.88 87 GLY A N 1
ATOM 710 C CA . GLY A 1 87 ? -3.468 -22.034 5.423 1.00 92.88 87 GLY A CA 1
ATOM 711 C C . GLY A 1 87 ? -4.446 -20.852 5.399 1.00 92.88 87 GLY A C 1
ATOM 712 O O . GLY A 1 87 ? -4.998 -20.509 6.447 1.00 92.88 87 GLY A O 1
ATOM 713 N N . ILE A 1 88 ? -4.669 -20.227 4.242 1.00 96.81 88 ILE A N 1
ATOM 714 C CA . ILE A 1 88 ? -5.677 -19.181 4.041 1.00 96.81 88 ILE A CA 1
ATOM 715 C C . ILE A 1 88 ? -6.573 -19.603 2.881 1.00 96.81 88 ILE A C 1
ATOM 717 O O . ILE A 1 88 ? -6.082 -19.991 1.822 1.00 96.81 88 ILE A O 1
ATOM 721 N N . GLU A 1 89 ? -7.882 -19.490 3.072 1.00 97.81 89 GLU A N 1
ATOM 722 C CA . GLU A 1 89 ? -8.860 -19.732 2.020 1.00 97.81 89 GLU A CA 1
ATOM 723 C C . GLU A 1 89 ? -8.981 -18.493 1.132 1.00 97.81 89 GLU A C 1
ATOM 725 O O . GLU A 1 89 ? -9.261 -17.383 1.601 1.00 97.81 89 GLU A O 1
ATOM 730 N N . TRP A 1 90 ? -8.755 -18.674 -0.169 1.00 97.12 90 TRP A N 1
ATOM 731 C CA . TRP A 1 90 ? -8.719 -17.586 -1.142 1.00 97.12 90 TRP A CA 1
ATOM 732 C C . TRP A 1 90 ? -9.960 -17.632 -2.037 1.00 97.12 90 TRP A C 1
ATOM 734 O O . TRP A 1 90 ? -10.008 -18.437 -2.968 1.00 97.12 90 TRP A O 1
ATOM 744 N N . PRO A 1 91 ? -10.972 -16.780 -1.790 1.00 97.00 91 PRO A N 1
ATOM 745 C CA . PRO A 1 91 ? -12.203 -16.791 -2.568 1.00 97.00 91 PRO A CA 1
ATOM 746 C C . PRO A 1 91 ? -11.923 -16.402 -4.019 1.00 97.00 91 PRO A C 1
ATOM 748 O O . PRO A 1 91 ? -11.171 -15.462 -4.289 1.00 97.00 91 PRO A O 1
ATOM 751 N N . LEU A 1 92 ? -12.571 -17.088 -4.956 1.00 95.81 92 LEU A N 1
ATOM 752 C CA . LEU A 1 92 ? -12.485 -16.790 -6.383 1.00 95.81 92 LEU A CA 1
ATOM 753 C C . LEU A 1 92 ? -13.684 -15.953 -6.833 1.00 95.81 92 LEU A C 1
ATOM 755 O O . LEU A 1 92 ? -14.772 -16.013 -6.262 1.00 95.81 92 LEU A O 1
ATOM 759 N N . ARG A 1 93 ? -13.468 -15.137 -7.859 1.00 93.31 93 ARG A N 1
ATOM 760 C CA . ARG A 1 93 ? -14.518 -14.434 -8.598 1.00 93.31 93 ARG A CA 1
ATOM 761 C C . ARG A 1 93 ? -15.105 -15.360 -9.667 1.00 93.31 93 ARG A C 1
ATOM 763 O O . ARG A 1 93 ? -14.547 -16.412 -9.962 1.00 93.31 93 ARG A O 1
ATOM 770 N N . GLU A 1 94 ? -16.189 -14.918 -10.298 1.00 91.25 94 GLU A N 1
ATOM 771 C CA . GLU A 1 94 ? -16.820 -15.619 -11.429 1.00 91.25 94 GLU A CA 1
ATOM 772 C C . GLU A 1 94 ? -15.851 -15.871 -12.597 1.00 91.25 94 GLU A C 1
ATOM 774 O O . GLU A 1 94 ? -15.957 -16.884 -13.277 1.00 91.25 94 GLU A O 1
ATOM 779 N N . ASP A 1 95 ? -14.868 -14.984 -12.795 1.00 89.94 95 ASP A N 1
ATOM 780 C CA . ASP A 1 95 ? -13.817 -15.111 -13.815 1.00 89.94 95 ASP A CA 1
ATOM 781 C C . ASP A 1 95 ? -12.660 -16.050 -13.405 1.00 89.94 95 ASP A C 1
ATOM 783 O O . ASP A 1 95 ? -11.661 -16.151 -14.116 1.00 89.94 95 ASP A O 1
ATOM 787 N N . GLY A 1 96 ? -12.762 -16.720 -12.252 1.00 92.12 96 GLY A N 1
ATOM 788 C CA . GLY A 1 96 ? -11.733 -17.604 -11.701 1.00 92.12 96 GLY A CA 1
ATOM 789 C C . GLY A 1 96 ? -10.543 -16.880 -11.062 1.00 92.12 96 GLY A C 1
ATOM 790 O O . GLY A 1 96 ? -9.679 -17.532 -10.476 1.00 92.12 96 GLY A O 1
ATOM 791 N N . ALA A 1 97 ? -10.473 -15.546 -11.124 1.00 93.19 97 ALA A N 1
ATOM 792 C CA . ALA A 1 97 ? -9.409 -14.787 -10.475 1.00 93.19 97 ALA A CA 1
ATOM 793 C C . ALA A 1 97 ? -9.662 -14.650 -8.960 1.00 93.19 97 ALA A C 1
ATOM 795 O O . ALA A 1 97 ? -10.815 -14.564 -8.530 1.00 93.19 97 ALA A O 1
ATOM 796 N N . PRO A 1 98 ? -8.612 -14.552 -8.125 1.00 95.75 98 PRO A N 1
ATOM 797 C CA . PRO A 1 98 ? -8.775 -14.358 -6.688 1.00 95.75 98 PRO A CA 1
ATOM 798 C C . PRO A 1 98 ? -9.466 -13.027 -6.372 1.00 95.75 98 PRO A C 1
ATOM 800 O O . PRO A 1 98 ? -9.220 -11.989 -6.999 1.00 95.75 98 PRO A O 1
ATOM 803 N N . SER A 1 99 ? -10.317 -13.046 -5.352 1.00 96.56 99 SER A N 1
ATOM 804 C CA . SER A 1 99 ? -10.963 -11.863 -4.810 1.00 96.56 99 SER A CA 1
ATOM 805 C C . SER A 1 99 ? -10.246 -11.371 -3.557 1.00 96.56 99 SER A C 1
ATOM 807 O O . SER A 1 99 ? -10.088 -12.094 -2.580 1.00 96.56 99 SER A O 1
ATOM 809 N N . PHE A 1 100 ? -9.871 -10.094 -3.569 1.00 97.12 100 PHE A N 1
ATOM 810 C CA . PHE A 1 100 ? -9.274 -9.399 -2.425 1.00 97.12 100 PHE A CA 1
ATOM 811 C C . PHE A 1 100 ? -10.256 -8.394 -1.818 1.00 97.12 100 PHE A C 1
ATOM 813 O O . PHE A 1 100 ? -9.887 -7.273 -1.484 1.00 97.12 100 PHE A O 1
ATOM 820 N N . LYS A 1 101 ? -11.540 -8.748 -1.795 1.00 96.38 101 LYS A N 1
ATOM 821 C CA . LYS A 1 101 ? -12.565 -7.990 -1.081 1.00 96.38 101 LYS A CA 1
ATOM 822 C C . LYS A 1 101 ? -12.610 -8.475 0.364 1.00 96.38 101 LYS A C 1
ATOM 824 O O . LYS A 1 101 ? -12.523 -9.683 0.596 1.00 96.38 101 LYS A O 1
ATOM 829 N N . LEU A 1 102 ? -12.731 -7.555 1.320 1.00 96.56 102 LEU A N 1
ATOM 830 C CA . LEU A 1 102 ? -12.682 -7.890 2.744 1.00 96.56 102 LEU A CA 1
ATOM 831 C C . LEU A 1 102 ? -13.827 -8.838 3.121 1.00 96.56 102 LEU A C 1
ATOM 833 O O . LEU A 1 102 ? -13.599 -9.847 3.785 1.00 96.56 102 LEU A O 1
ATOM 837 N N . GLU A 1 103 ? -15.034 -8.565 2.630 1.00 95.12 103 GLU A N 1
ATOM 838 C CA . GLU A 1 103 ? -16.232 -9.382 2.822 1.00 95.12 103 GLU A CA 1
ATOM 839 C C . GLU A 1 103 ? -16.079 -10.804 2.256 1.00 95.12 103 GLU A C 1
ATOM 841 O O . GLU A 1 103 ? -16.486 -11.771 2.894 1.00 95.12 103 GLU A O 1
ATOM 846 N N . HIS A 1 104 ? -15.409 -10.966 1.111 1.00 96.56 104 HIS A N 1
ATOM 847 C CA . HIS A 1 104 ? -15.173 -12.291 0.535 1.00 96.56 104 HIS A CA 1
ATOM 848 C C . HIS A 1 104 ? -14.134 -13.076 1.345 1.00 96.56 104 HIS A C 1
ATOM 850 O O . HIS A 1 104 ? -14.325 -14.259 1.619 1.00 96.56 104 HIS A O 1
ATOM 856 N N . LEU A 1 105 ? -13.030 -12.427 1.734 1.00 97.88 105 LEU A N 1
ATOM 857 C CA . LEU A 1 105 ? -11.955 -13.071 2.497 1.00 97.88 105 LEU A CA 1
ATOM 858 C C . LEU A 1 105 ? -12.422 -13.488 3.888 1.00 97.88 105 LEU A C 1
ATOM 860 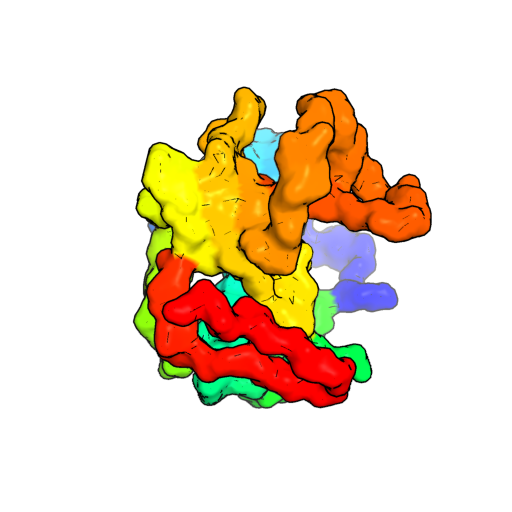O O . LEU A 1 105 ? -12.108 -14.585 4.340 1.00 97.88 105 LEU A O 1
ATOM 864 N N . THR A 1 106 ? -13.178 -12.622 4.560 1.00 97.06 106 THR A N 1
ATOM 865 C CA . THR A 1 106 ? -13.728 -12.928 5.883 1.00 97.06 106 THR A CA 1
ATOM 866 C C . THR A 1 106 ? -14.706 -14.095 5.832 1.00 97.06 106 THR A C 1
ATOM 868 O O . THR A 1 106 ? -14.540 -15.036 6.606 1.00 97.06 106 THR A O 1
ATOM 871 N N . ALA A 1 107 ? -15.630 -14.103 4.866 1.00 96.12 107 ALA A N 1
ATOM 872 C CA . ALA A 1 107 ? -16.555 -15.216 4.661 1.00 96.12 107 ALA A CA 1
ATOM 873 C C . ALA A 1 107 ? -15.827 -16.544 4.387 1.00 96.12 107 ALA A C 1
ATOM 875 O O . ALA A 1 107 ? -16.140 -17.555 5.012 1.00 96.12 107 ALA A O 1
ATOM 876 N N . ALA A 1 108 ? -14.818 -16.538 3.509 1.00 97.50 108 ALA A N 1
ATOM 877 C CA . ALA A 1 108 ? -14.056 -17.740 3.161 1.00 97.50 108 ALA A CA 1
ATOM 878 C C . ALA A 1 108 ? -13.237 -18.310 4.335 1.00 97.50 108 ALA A C 1
ATOM 880 O O . ALA A 1 108 ? -13.012 -19.512 4.396 1.00 97.50 108 ALA A O 1
ATOM 881 N N . ASN A 1 109 ? -12.807 -17.463 5.275 1.00 97.75 109 ASN A N 1
ATOM 882 C CA . ASN A 1 109 ? -11.939 -17.857 6.391 1.00 97.75 109 ASN A CA 1
ATOM 883 C C . ASN A 1 109 ? -12.677 -17.951 7.739 1.00 97.75 109 ASN A C 1
ATOM 885 O O . ASN A 1 109 ? -12.032 -17.968 8.787 1.00 97.75 109 ASN A O 1
ATOM 889 N N . GLY A 1 110 ? -14.015 -17.981 7.738 1.00 95.88 110 GLY A N 1
ATOM 890 C CA . GLY A 1 110 ? -14.814 -18.112 8.963 1.00 95.88 110 GLY A CA 1
ATOM 891 C C . GLY A 1 110 ? -14.679 -16.930 9.932 1.00 95.88 110 GLY A C 1
ATOM 892 O O . GLY A 1 110 ? -14.859 -17.092 11.137 1.00 95.88 110 GLY A O 1
ATOM 893 N N . ILE A 1 111 ? -14.342 -15.740 9.427 1.00 95.06 111 ILE A N 1
ATOM 894 C CA . ILE A 1 111 ? -14.241 -14.517 10.226 1.00 95.06 111 ILE A CA 1
ATOM 895 C C . ILE A 1 111 ? -15.612 -13.845 10.249 1.00 95.06 111 ILE A C 1
ATOM 897 O O . ILE A 1 111 ? -16.162 -13.506 9.201 1.00 95.06 111 ILE A O 1
ATOM 901 N N . ALA A 1 112 ? -16.144 -13.613 11.450 1.00 91.38 112 ALA A N 1
ATOM 902 C CA . ALA A 1 112 ? -17.400 -12.894 11.626 1.00 91.38 112 ALA A CA 1
ATOM 903 C C . ALA A 1 112 ? -17.324 -11.492 11.002 1.00 91.38 112 ALA A C 1
ATOM 905 O O . ALA A 1 112 ? -16.450 -10.690 11.338 1.00 91.38 112 ALA A O 1
ATOM 906 N N . HIS A 1 113 ? -18.270 -11.209 10.110 1.00 87.88 113 HIS A N 1
ATOM 907 C CA . HIS A 1 113 ? -18.392 -9.935 9.412 1.00 87.88 113 HIS A CA 1
ATOM 908 C C . HIS A 1 113 ? -19.872 -9.545 9.289 1.00 87.88 113 HIS A C 1
ATOM 910 O O . HIS A 1 113 ? -20.419 -9.354 8.204 1.00 87.88 113 HIS A O 1
ATOM 916 N N . GLU A 1 114 ? -20.549 -9.490 10.434 1.00 77.56 114 GLU A N 1
ATOM 917 C CA . GLU A 1 114 ? -21.945 -9.066 10.508 1.00 77.56 114 GLU A CA 1
ATOM 918 C C . GLU A 1 114 ? -22.043 -7.557 10.252 1.00 77.56 114 GLU A C 1
ATOM 920 O O . GLU A 1 114 ? -21.407 -6.765 10.943 1.00 77.56 114 GLU A O 1
ATOM 925 N N . GLY A 1 115 ? -22.840 -7.165 9.253 1.00 68.62 115 GLY A N 1
ATOM 926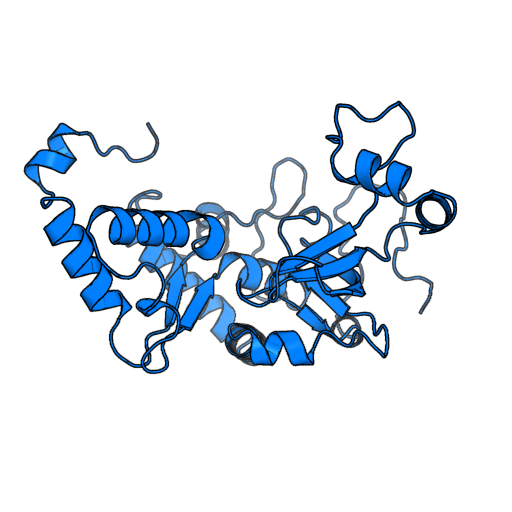 C CA . GLY A 1 115 ? -23.035 -5.759 8.894 1.00 68.62 115 GLY A CA 1
ATOM 927 C C . GLY A 1 115 ? -21.908 -5.167 8.045 1.00 68.62 115 GLY A C 1
ATOM 928 O O . GLY A 1 115 ? -21.400 -4.102 8.377 1.00 68.62 115 GLY A O 1
ATOM 929 N N . ALA A 1 116 ? -21.527 -5.827 6.945 1.00 59.22 116 ALA A N 1
ATOM 930 C CA . ALA A 1 116 ? -20.618 -5.238 5.956 1.00 59.22 116 ALA A CA 1
ATOM 931 C C . ALA A 1 116 ? -21.061 -3.808 5.582 1.00 59.22 116 ALA A C 1
ATOM 933 O O . ALA A 1 116 ? -22.256 -3.556 5.396 1.00 59.22 116 ALA A O 1
ATOM 934 N N . HIS A 1 117 ? -20.094 -2.889 5.470 1.00 65.25 117 HIS A N 1
ATOM 935 C CA . HIS A 1 117 ? -20.300 -1.440 5.311 1.00 65.25 117 HIS A CA 1
ATOM 936 C C . HIS A 1 117 ? -20.755 -0.681 6.572 1.00 65.25 117 HIS A C 1
ATOM 938 O O . HIS A 1 117 ? -21.093 0.504 6.481 1.00 65.25 117 HIS A O 1
ATOM 944 N N . ASP A 1 118 ? -20.720 -1.318 7.746 1.00 85.88 118 ASP A N 1
ATOM 945 C CA . ASP A 1 118 ? -20.563 -0.631 9.028 1.00 85.88 118 ASP A CA 1
ATOM 946 C C . ASP A 1 118 ? -19.073 -0.446 9.350 1.00 85.88 118 ASP A C 1
ATOM 948 O O . ASP A 1 118 ? -18.285 -1.392 9.323 1.00 85.88 118 ASP A O 1
ATOM 952 N N . ALA A 1 119 ? -18.684 0.778 9.711 1.00 89.00 119 ALA A N 1
ATOM 953 C CA . ALA A 1 119 ? -17.281 1.131 9.912 1.00 89.00 119 ALA A CA 1
ATOM 954 C C . ALA A 1 119 ? -16.618 0.298 11.024 1.00 89.00 119 ALA A C 1
ATOM 956 O O . ALA A 1 119 ? -15.453 -0.082 10.909 1.00 89.00 119 ALA A O 1
ATOM 957 N N . VAL A 1 120 ? -17.347 -0.017 12.101 1.00 92.75 120 VAL A N 1
ATOM 958 C CA . VAL A 1 120 ? -16.804 -0.818 13.211 1.00 92.75 120 VAL A CA 1
ATOM 959 C C . VAL A 1 120 ? -16.669 -2.288 12.813 1.00 92.75 120 VAL A C 1
ATOM 961 O O . VAL A 1 120 ? -15.669 -2.920 13.172 1.00 92.75 120 VAL A O 1
ATOM 964 N N . ALA A 1 121 ? -17.634 -2.832 12.067 1.00 92.62 121 ALA A N 1
ATOM 965 C CA . ALA A 1 121 ? -17.559 -4.186 11.527 1.00 92.62 121 ALA A CA 1
ATOM 966 C C . ALA A 1 121 ? -16.347 -4.352 10.593 1.00 92.62 121 ALA A C 1
ATOM 968 O O . ALA A 1 121 ? -15.540 -5.259 10.813 1.00 92.62 121 ALA A O 1
ATOM 969 N N . ASP A 1 122 ? -16.142 -3.422 9.653 1.00 94.12 122 ASP A N 1
ATOM 970 C CA . ASP A 1 122 ? -15.001 -3.432 8.726 1.00 94.12 122 ASP A CA 1
ATOM 971 C C . ASP A 1 122 ? -13.651 -3.326 9.468 1.00 94.12 122 ASP A C 1
ATOM 973 O O . ASP A 1 122 ? -12.681 -4.020 9.134 1.00 94.12 122 ASP A O 1
ATOM 977 N N . VAL A 1 123 ? -13.572 -2.516 10.534 1.00 96.25 123 VAL A N 1
ATOM 978 C CA . VAL A 1 123 ? -12.374 -2.429 11.394 1.00 96.25 123 VAL A CA 1
ATOM 979 C C . VAL A 1 123 ? -12.103 -3.759 12.102 1.00 96.25 123 VAL A C 1
ATOM 981 O O . VAL A 1 123 ? -10.968 -4.245 12.090 1.00 96.25 123 VAL A O 1
ATOM 984 N N . ARG A 1 124 ? -13.124 -4.388 12.696 1.00 96.56 124 ARG A N 1
ATOM 985 C CA . ARG A 1 124 ? -12.976 -5.686 13.381 1.00 96.56 124 ARG A CA 1
ATOM 986 C C . ARG A 1 124 ? -12.578 -6.796 12.409 1.00 96.56 124 ARG A C 1
ATOM 988 O O . ARG A 1 124 ? -11.675 -7.571 12.727 1.00 96.56 124 ARG A O 1
ATOM 995 N N . ALA A 1 125 ? -13.183 -6.825 11.224 1.00 96.88 125 ALA A N 1
ATOM 996 C CA . ALA A 1 125 ? -12.832 -7.727 10.132 1.00 96.88 125 ALA A CA 1
ATOM 997 C C . ALA A 1 125 ? -11.372 -7.540 9.690 1.00 96.88 125 ALA A C 1
ATOM 999 O O . ALA A 1 125 ? -10.631 -8.516 9.563 1.00 96.88 125 ALA A O 1
ATOM 1000 N N . THR A 1 126 ? -10.920 -6.291 9.538 1.00 97.94 126 THR A N 1
ATOM 1001 C CA . THR A 1 126 ? -9.527 -5.967 9.191 1.00 97.94 126 THR A CA 1
ATOM 1002 C C . THR A 1 126 ? -8.547 -6.456 10.264 1.00 97.94 126 THR A C 1
ATOM 1004 O O . THR A 1 126 ? -7.526 -7.061 9.935 1.00 97.94 126 THR A O 1
ATOM 1007 N N . ILE A 1 127 ? -8.860 -6.260 11.552 1.00 98.38 127 ILE A N 1
ATOM 1008 C CA . ILE A 1 127 ? -8.037 -6.747 12.674 1.00 98.38 127 ILE A CA 1
ATOM 1009 C C . ILE A 1 127 ? -7.977 -8.279 12.688 1.00 98.38 127 ILE A C 1
ATOM 1011 O O . ILE A 1 127 ? -6.896 -8.848 12.844 1.00 98.38 127 ILE A O 1
ATOM 1015 N N . ALA A 1 128 ? -9.118 -8.952 12.531 1.00 98.31 128 ALA A N 1
ATOM 1016 C CA . ALA A 1 128 ? -9.185 -10.411 12.508 1.00 98.31 128 ALA A CA 1
ATOM 1017 C C . ALA A 1 128 ? -8.395 -10.996 11.328 1.00 98.31 128 ALA A C 1
ATOM 1019 O O . ALA A 1 128 ? -7.624 -11.935 11.512 1.00 98.31 128 ALA A O 1
ATOM 1020 N N . LEU A 1 129 ? -8.497 -10.386 10.145 1.00 98.44 129 LEU A N 1
ATOM 1021 C CA . LEU A 1 129 ? -7.707 -10.781 8.983 1.00 98.44 129 LEU A CA 1
ATOM 1022 C C . LEU A 1 129 ? -6.205 -10.566 9.219 1.00 98.44 129 LEU A C 1
ATOM 1024 O O . LEU A 1 129 ? -5.405 -11.442 8.907 1.00 98.44 129 LEU A O 1
ATOM 1028 N N . ALA A 1 130 ? -5.800 -9.443 9.820 1.00 98.62 130 ALA A N 1
ATOM 1029 C CA . ALA A 1 130 ? -4.399 -9.211 10.172 1.00 98.62 130 ALA A CA 1
ATOM 1030 C C . ALA A 1 130 ? -3.864 -10.259 11.166 1.00 98.62 130 ALA A C 1
ATOM 1032 O O . ALA A 1 130 ? -2.728 -10.714 11.015 1.00 98.62 130 ALA A O 1
ATOM 1033 N N . ARG A 1 131 ? -4.678 -10.675 12.149 1.00 98.62 131 ARG A N 1
ATOM 1034 C CA . ARG A 1 131 ? -4.338 -11.767 13.079 1.00 98.62 131 ARG A CA 1
ATOM 1035 C C . ARG A 1 131 ? -4.157 -13.088 12.345 1.00 98.62 131 ARG A C 1
ATOM 1037 O O . ARG A 1 131 ? -3.104 -13.694 12.500 1.00 98.62 131 ARG A O 1
ATOM 1044 N N . LEU A 1 132 ? -5.104 -13.460 11.481 1.00 98.50 132 LEU A N 1
ATOM 1045 C CA . LEU A 1 132 ? -5.008 -14.665 10.657 1.00 98.50 132 LEU A CA 1
ATOM 1046 C C . LEU A 1 132 ? -3.704 -14.683 9.844 1.00 98.50 132 LEU A C 1
ATOM 1048 O O . LEU A 1 132 ? -2.956 -15.654 9.896 1.00 98.50 132 LEU A O 1
ATOM 1052 N N . LEU A 1 133 ? -3.382 -13.594 9.138 1.00 98.38 133 LEU A N 1
ATOM 1053 C CA . LEU A 1 133 ? -2.145 -13.496 8.351 1.00 98.38 133 LEU A CA 1
ATOM 1054 C C . LEU A 1 133 ? -0.898 -13.687 9.228 1.00 98.38 133 LEU A C 1
ATOM 1056 O O . LEU A 1 133 ? 0.016 -14.430 8.868 1.00 98.38 133 LEU A O 1
ATOM 1060 N N . LYS A 1 134 ? -0.864 -13.044 10.400 1.00 98.50 134 LYS A N 1
ATOM 1061 C CA . LYS A 1 134 ? 0.255 -13.165 11.337 1.00 98.50 134 LYS A CA 1
ATOM 1062 C C . LYS A 1 134 ? 0.381 -14.577 11.915 1.00 98.50 134 LYS A C 1
ATOM 1064 O O . LYS A 1 134 ? 1.497 -15.071 12.044 1.00 98.50 134 LYS A O 1
ATOM 1069 N N . GLU A 1 135 ? -0.732 -15.229 12.234 1.00 98.19 135 GLU A N 1
ATOM 1070 C CA . GLU A 1 135 ? -0.768 -16.610 12.730 1.00 98.19 135 GLU A CA 1
ATOM 1071 C C . GLU A 1 135 ? -0.277 -17.607 11.676 1.00 98.19 135 GLU A C 1
ATOM 1073 O O . GLU A 1 135 ? 0.468 -18.528 12.003 1.00 98.19 135 GLU A O 1
ATOM 1078 N N . ARG A 1 136 ? -0.638 -17.407 10.402 1.00 97.50 136 ARG A N 1
ATOM 1079 C CA . ARG A 1 136 ? -0.203 -18.286 9.307 1.00 97.50 136 ARG A CA 1
ATOM 1080 C C . ARG A 1 136 ? 1.253 -18.083 8.919 1.00 97.50 136 ARG A C 1
ATOM 1082 O O . ARG A 1 136 ? 1.948 -19.057 8.642 1.00 97.50 136 ARG A O 1
ATOM 1089 N N . ASN A 1 137 ? 1.738 -16.841 8.893 1.00 97.31 137 ASN A N 1
ATOM 1090 C CA . ASN A 1 137 ? 3.137 -16.566 8.578 1.00 97.31 137 ASN A CA 1
ATOM 1091 C C . ASN A 1 137 ? 3.636 -15.259 9.211 1.00 97.31 137 ASN A C 1
ATOM 1093 O O . ASN A 1 137 ? 3.720 -14.214 8.558 1.00 97.31 137 ASN A O 1
ATOM 1097 N N . ALA A 1 138 ? 4.040 -15.335 10.481 1.00 98.00 138 ALA A N 1
ATOM 1098 C CA . ALA A 1 138 ? 4.572 -14.189 11.218 1.00 98.00 138 ALA A CA 1
ATOM 1099 C C . ALA A 1 138 ? 5.801 -13.562 10.536 1.00 98.00 138 ALA A C 1
ATOM 1101 O O . ALA A 1 138 ? 5.910 -12.343 10.470 1.00 98.00 138 ALA A O 1
ATOM 1102 N N . LYS A 1 139 ? 6.690 -14.375 9.947 1.00 97.12 139 LYS A N 1
ATOM 1103 C CA . LYS A 1 139 ? 7.905 -13.886 9.273 1.00 97.12 139 LYS A CA 1
ATOM 1104 C C . LYS A 1 139 ? 7.578 -13.003 8.065 1.00 97.12 139 LYS A C 1
ATOM 1106 O O . LYS A 1 139 ? 8.191 -11.949 7.898 1.00 97.12 139 LYS A O 1
ATOM 1111 N N . LEU A 1 140 ? 6.631 -13.421 7.222 1.00 96.69 140 LEU A N 1
ATOM 1112 C CA . LEU A 1 140 ? 6.179 -12.622 6.079 1.00 96.69 140 LEU A CA 1
ATOM 1113 C C . LEU A 1 140 ? 5.441 -11.362 6.546 1.00 96.69 140 LEU A C 1
ATOM 1115 O O . LEU A 1 140 ? 5.684 -10.280 6.010 1.00 96.69 140 LEU A O 1
ATOM 1119 N N . PHE A 1 141 ? 4.584 -11.489 7.562 1.00 98.50 141 PHE A N 1
ATOM 1120 C CA . PHE A 1 141 ? 3.871 -10.358 8.153 1.00 98.50 141 PHE A CA 1
ATOM 1121 C C . PHE A 1 141 ? 4.839 -9.289 8.683 1.00 98.50 141 PHE A C 1
ATOM 1123 O O . PHE A 1 141 ? 4.730 -8.120 8.314 1.00 98.50 141 PHE A O 1
ATOM 1130 N N . ASP A 1 142 ? 5.828 -9.691 9.484 1.00 98.31 142 ASP A N 1
ATOM 1131 C CA . ASP A 1 142 ? 6.811 -8.791 10.090 1.00 98.31 142 ASP A CA 1
ATOM 1132 C C . ASP A 1 142 ? 7.723 -8.147 9.033 1.00 98.31 142 ASP A C 1
ATOM 1134 O O . ASP A 1 142 ? 8.032 -6.955 9.122 1.00 98.31 142 ASP A O 1
ATOM 1138 N N . TYR A 1 143 ? 8.098 -8.891 7.984 1.00 97.44 143 TYR A N 1
ATOM 1139 C CA . TYR A 1 143 ? 8.826 -8.340 6.837 1.00 97.44 143 TYR A CA 1
ATOM 1140 C C . TYR A 1 143 ? 8.031 -7.221 6.144 1.00 97.44 143 TYR A C 1
ATOM 1142 O O . TYR A 1 143 ? 8.546 -6.119 5.938 1.00 97.44 143 TYR A O 1
ATOM 1150 N N . LEU A 1 144 ? 6.758 -7.477 5.825 1.00 98.19 144 LEU A N 1
ATOM 1151 C CA . LEU A 1 144 ? 5.871 -6.512 5.168 1.00 98.19 144 LEU A CA 1
ATOM 1152 C C . LEU A 1 144 ? 5.587 -5.294 6.053 1.00 98.19 144 LEU A C 1
ATOM 1154 O O . LEU A 1 144 ? 5.545 -4.164 5.559 1.00 98.19 144 LEU A O 1
ATOM 1158 N N . LEU A 1 145 ? 5.441 -5.504 7.362 1.00 98.31 145 LEU A N 1
ATOM 1159 C CA . LEU A 1 145 ? 5.302 -4.423 8.329 1.00 98.31 145 LEU A CA 1
ATOM 1160 C C . LEU A 1 145 ? 6.573 -3.563 8.365 1.00 98.31 145 LEU A C 1
ATOM 1162 O O . LEU A 1 145 ? 6.482 -2.334 8.395 1.00 98.31 145 LEU A O 1
ATOM 1166 N N . GLY A 1 146 ? 7.760 -4.173 8.311 1.00 97.25 146 GLY A N 1
ATOM 1167 C CA . GLY A 1 146 ? 9.044 -3.471 8.212 1.00 97.25 146 GLY A CA 1
ATOM 1168 C C . GLY A 1 146 ? 9.190 -2.631 6.937 1.00 97.25 146 GLY A C 1
ATOM 1169 O O . GLY A 1 146 ? 9.779 -1.548 6.973 1.00 97.25 146 GLY A O 1
ATOM 1170 N N . LEU A 1 147 ? 8.585 -3.069 5.829 1.00 96.69 147 LEU A N 1
ATOM 1171 C CA . LEU A 1 147 ? 8.561 -2.341 4.556 1.00 96.69 147 LEU A CA 1
ATOM 1172 C C . LEU A 1 147 ? 7.601 -1.144 4.517 1.00 96.69 147 LEU A C 1
ATOM 1174 O O . LEU A 1 147 ? 7.603 -0.398 3.540 1.00 96.69 147 LEU A O 1
ATOM 1178 N N . ARG A 1 148 ? 6.812 -0.879 5.565 1.00 96.50 148 ARG A N 1
ATOM 1179 C CA . ARG A 1 148 ? 5.903 0.283 5.572 1.00 96.50 148 ARG A CA 1
ATOM 1180 C C . ARG A 1 148 ? 6.631 1.631 5.477 1.00 96.50 148 ARG A C 1
ATOM 1182 O O . ARG A 1 148 ? 6.053 2.618 5.029 1.00 96.50 148 ARG A O 1
ATOM 1189 N N . GLY A 1 149 ? 7.894 1.682 5.910 1.00 94.81 149 GLY A N 1
ATOM 1190 C CA . GLY A 1 149 ? 8.713 2.891 5.921 1.00 94.81 149 GLY A CA 1
ATOM 1191 C C . GLY A 1 149 ? 9.494 3.104 4.621 1.00 94.81 149 GLY A C 1
ATOM 1192 O O . GLY A 1 149 ? 10.206 2.214 4.159 1.00 94.81 149 GLY A O 1
ATOM 1193 N N . LYS A 1 150 ? 9.476 4.336 4.091 1.00 94.62 150 LYS A N 1
ATOM 1194 C CA . LYS A 1 150 ? 10.133 4.685 2.813 1.00 94.62 150 LYS A CA 1
ATOM 1195 C C . LYS A 1 150 ? 11.618 4.320 2.733 1.00 94.62 150 LYS A C 1
ATOM 1197 O O . LYS A 1 150 ? 12.098 3.930 1.676 1.00 94.62 150 LYS A O 1
ATOM 1202 N N . ARG A 1 151 ? 12.350 4.414 3.852 1.00 94.69 151 ARG A N 1
ATOM 1203 C CA . ARG A 1 151 ? 13.781 4.066 3.921 1.00 94.69 151 ARG A CA 1
ATOM 1204 C C . ARG A 1 151 ? 14.018 2.568 3.724 1.00 94.69 151 ARG A C 1
ATOM 1206 O O . ARG A 1 151 ? 15.016 2.198 3.120 1.00 94.69 151 ARG A O 1
ATOM 1213 N N . ALA A 1 152 ? 13.130 1.717 4.240 1.00 95.56 152 ALA A N 1
ATOM 1214 C CA . ALA A 1 152 ? 13.239 0.270 4.078 1.00 95.56 152 ALA A CA 1
ATOM 1215 C C . ALA A 1 152 ? 12.967 -0.135 2.624 1.00 95.56 152 ALA A C 1
ATOM 1217 O O . ALA A 1 152 ? 13.725 -0.920 2.063 1.00 95.56 152 ALA A O 1
ATOM 1218 N N . VAL A 1 153 ? 11.955 0.477 2.000 1.00 96.00 153 VAL A N 1
ATOM 1219 C CA . VAL A 1 153 ? 11.639 0.290 0.575 1.00 96.00 153 VAL A CA 1
ATOM 1220 C C . VAL A 1 153 ? 12.779 0.768 -0.319 1.00 96.00 153 VAL A C 1
ATOM 1222 O O . VAL A 1 153 ? 13.190 0.035 -1.209 1.00 96.00 153 VAL A O 1
ATOM 1225 N N . ALA A 1 154 ? 13.318 1.969 -0.080 1.00 94.38 154 ALA A N 1
ATOM 1226 C CA . ALA A 1 154 ? 14.391 2.533 -0.900 1.00 94.38 154 A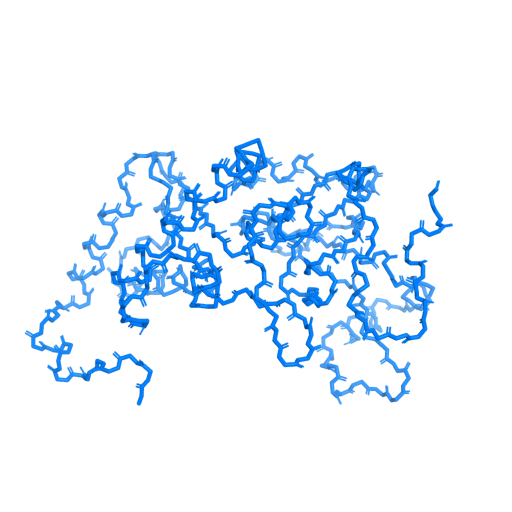LA A CA 1
ATOM 1227 C C . ALA A 1 154 ? 15.623 1.615 -0.957 1.00 94.38 154 ALA A C 1
ATOM 1229 O O . ALA A 1 154 ? 16.212 1.452 -2.015 1.00 94.38 154 ALA A O 1
ATOM 1230 N N . LYS A 1 155 ? 15.955 0.929 0.147 1.00 93.62 155 LYS A N 1
ATOM 1231 C CA . LYS A 1 155 ? 17.047 -0.062 0.189 1.00 93.62 155 LYS A CA 1
ATOM 1232 C C . LYS A 1 155 ? 16.818 -1.291 -0.702 1.00 93.62 155 LYS A C 1
ATOM 1234 O O . LYS A 1 155 ? 17.774 -2.003 -0.976 1.00 93.62 155 LYS A O 1
ATOM 1239 N N . GLN A 1 156 ? 15.577 -1.575 -1.100 1.00 92.88 156 GLN A N 1
ATOM 1240 C CA . GLN A 1 156 ? 15.249 -2.676 -2.015 1.00 92.88 156 GLN A CA 1
ATOM 1241 C C . GLN A 1 156 ? 15.319 -2.253 -3.491 1.00 92.88 156 GLN A C 1
ATOM 1243 O O . GLN A 1 156 ? 15.354 -3.114 -4.365 1.00 92.88 156 GLN A O 1
ATOM 1248 N N . LEU A 1 157 ? 15.305 -0.947 -3.775 1.00 92.62 157 LEU A N 1
ATOM 1249 C CA . LEU A 1 157 ? 15.288 -0.391 -5.126 1.00 92.62 157 LEU A CA 1
ATOM 1250 C C . LEU A 1 157 ? 16.715 0.006 -5.527 1.00 92.62 157 LEU A C 1
ATOM 1252 O O . LEU A 1 157 ? 17.131 1.145 -5.338 1.00 92.62 157 LEU A O 1
ATOM 1256 N N . ASP A 1 158 ? 17.469 -0.955 -6.058 1.00 88.06 158 ASP A N 1
ATOM 1257 C CA . ASP A 1 158 ? 18.843 -0.751 -6.528 1.00 88.06 158 ASP A CA 1
ATOM 1258 C C . ASP A 1 158 ? 18.856 -0.257 -7.982 1.00 88.06 158 ASP A C 1
ATOM 1260 O O . ASP A 1 158 ? 18.815 -1.051 -8.924 1.00 88.06 158 ASP A O 1
ATOM 1264 N N . LEU A 1 159 ? 18.868 1.069 -8.145 1.00 89.94 159 LEU A N 1
ATOM 1265 C CA . LEU A 1 159 ? 18.942 1.727 -9.451 1.00 89.94 159 LEU A CA 1
ATOM 1266 C C . LEU A 1 159 ? 20.296 1.506 -10.155 1.00 89.94 159 LEU A C 1
ATOM 1268 O O . LEU A 1 159 ? 20.269 1.074 -11.305 1.00 89.94 159 LEU A O 1
ATOM 1272 N N . PRO A 1 160 ? 21.468 1.732 -9.519 1.00 90.88 160 PRO A N 1
ATOM 1273 C CA . PRO A 1 160 ? 22.760 1.518 -10.178 1.00 90.88 160 PRO A CA 1
ATOM 1274 C C . PRO A 1 160 ? 23.000 0.069 -10.609 1.00 90.88 160 PRO A C 1
ATOM 1276 O O . PRO A 1 160 ? 23.554 -0.167 -11.679 1.00 90.88 160 PRO A O 1
ATOM 1279 N N . GLY A 1 161 ? 22.587 -0.901 -9.786 1.00 91.06 161 GLY A N 1
ATOM 1280 C CA . GLY A 1 161 ? 22.719 -2.323 -10.100 1.00 91.06 161 GLY A CA 1
ATOM 1281 C C . GLY A 1 161 ? 21.622 -2.872 -11.014 1.00 91.06 161 GLY A C 1
ATOM 1282 O O . GLY A 1 161 ? 21.709 -4.035 -11.405 1.00 91.06 161 GLY A O 1
ATOM 1283 N N . ALA A 1 162 ? 20.585 -2.076 -11.320 1.00 87.81 162 ALA A N 1
ATOM 1284 C CA . ALA A 1 162 ? 19.403 -2.468 -12.094 1.00 87.81 162 ALA A CA 1
ATOM 1285 C C . ALA A 1 162 ? 18.820 -3.828 -11.662 1.00 87.81 162 ALA A C 1
ATOM 1287 O O . ALA A 1 162 ? 18.386 -4.640 -12.481 1.00 87.81 162 ALA A O 1
ATOM 1288 N N . LYS A 1 163 ? 18.840 -4.113 -10.353 1.00 91.94 163 LYS A N 1
ATOM 1289 C CA . LYS A 1 163 ? 18.524 -5.451 -9.848 1.00 91.94 163 LYS A CA 1
ATOM 1290 C C . LYS A 1 163 ? 17.016 -5.717 -9.936 1.00 91.94 163 LYS A C 1
ATOM 1292 O O . LYS A 1 163 ? 16.244 -4.970 -9.328 1.00 91.94 163 LYS A O 1
ATOM 1297 N N . PRO A 1 164 ? 16.573 -6.801 -10.605 1.00 93.94 164 PRO A N 1
ATOM 1298 C CA . PRO A 1 164 ? 15.163 -7.156 -10.635 1.00 93.94 164 PRO A CA 1
ATOM 1299 C C . PRO A 1 164 ? 14.608 -7.470 -9.243 1.00 93.94 164 PRO A C 1
ATOM 1301 O O . PRO A 1 164 ? 15.263 -8.098 -8.402 1.00 93.94 164 PRO A O 1
ATOM 1304 N N . LEU A 1 165 ? 13.361 -7.075 -9.025 1.00 95.31 165 LEU A N 1
ATOM 1305 C CA . LEU A 1 165 ? 12.623 -7.298 -7.789 1.00 95.31 165 LEU A CA 1
ATOM 1306 C C . LEU A 1 165 ? 11.181 -7.693 -8.093 1.00 95.31 165 LEU A C 1
ATOM 1308 O O . LEU A 1 165 ? 10.608 -7.300 -9.105 1.00 95.31 165 LEU A O 1
ATOM 1312 N N . LEU A 1 166 ? 10.576 -8.474 -7.211 1.00 96.19 166 LEU A N 1
ATOM 1313 C CA . LEU A 1 166 ? 9.156 -8.771 -7.285 1.00 96.19 166 LEU A CA 1
ATOM 1314 C C . LEU A 1 166 ? 8.379 -7.591 -6.705 1.00 96.19 166 LEU A C 1
ATOM 1316 O O . LEU A 1 166 ? 8.630 -7.176 -5.574 1.00 96.19 166 LEU A O 1
ATOM 1320 N N . HIS A 1 167 ? 7.408 -7.082 -7.451 1.00 97.62 167 HIS A N 1
ATOM 1321 C CA . HIS A 1 167 ? 6.502 -6.044 -6.991 1.00 97.62 167 HIS A CA 1
ATOM 1322 C C . HIS A 1 167 ? 5.062 -6.552 -6.970 1.00 97.62 167 HIS A C 1
ATOM 1324 O O . HIS A 1 167 ? 4.581 -7.142 -7.938 1.00 97.62 167 HIS A O 1
ATOM 1330 N N . ILE A 1 168 ? 4.363 -6.279 -5.867 1.00 96.75 168 ILE A N 1
ATOM 1331 C CA . ILE A 1 168 ? 2.960 -6.638 -5.677 1.00 96.75 168 ILE A CA 1
ATOM 1332 C C . ILE A 1 168 ? 2.114 -5.367 -5.673 1.00 96.75 168 ILE A C 1
ATOM 1334 O O . ILE A 1 168 ? 2.391 -4.403 -4.954 1.00 96.75 168 ILE A O 1
ATOM 1338 N N . SER A 1 169 ? 1.107 -5.327 -6.544 1.00 95.38 169 SER A N 1
ATOM 1339 C CA . SER A 1 169 ? 0.275 -4.151 -6.764 1.00 95.38 169 SER A CA 1
ATOM 1340 C C . SER A 1 169 ? -1.035 -4.495 -7.459 1.00 95.38 169 SER A C 1
ATOM 1342 O O . SER A 1 169 ? -1.046 -5.241 -8.433 1.00 95.38 169 SER A O 1
ATOM 1344 N N . ARG A 1 170 ? -2.122 -3.804 -7.087 1.00 93.12 170 ARG A N 1
ATOM 1345 C CA . ARG A 1 170 ? -3.406 -3.839 -7.821 1.00 93.12 170 ARG A CA 1
ATOM 1346 C C . ARG A 1 170 ? -3.312 -3.500 -9.314 1.00 93.12 170 ARG A C 1
ATOM 1348 O O . ARG A 1 170 ? -4.288 -3.665 -10.032 1.00 93.12 170 ARG A O 1
ATOM 1355 N N . ARG A 1 171 ? -2.202 -2.893 -9.752 1.00 92.31 171 ARG A N 1
ATOM 1356 C CA . ARG A 1 171 ? -1.965 -2.559 -11.163 1.00 92.31 171 ARG A CA 1
ATOM 1357 C C . ARG A 1 171 ? -1.650 -3.795 -12.005 1.00 92.31 171 ARG A C 1
ATOM 1359 O O . ARG A 1 171 ? -1.813 -3.722 -13.214 1.00 92.31 171 ARG A O 1
ATOM 1366 N N . TYR A 1 172 ? -1.243 -4.894 -11.376 1.00 93.12 172 TYR A N 1
ATOM 1367 C CA . TYR A 1 172 ? -1.090 -6.182 -12.036 1.00 93.12 172 TYR A CA 1
ATOM 1368 C C . TYR A 1 172 ? -2.386 -6.995 -11.899 1.00 93.12 172 TYR A C 1
ATOM 1370 O O . TYR A 1 172 ? -3.039 -6.915 -10.850 1.00 93.12 172 TYR A O 1
ATOM 1378 N N . PRO A 1 173 ? -2.764 -7.785 -12.921 1.00 91.81 173 PRO A N 1
ATOM 1379 C CA . PRO A 1 173 ? -3.979 -8.591 -12.889 1.00 91.81 173 PRO A CA 1
ATOM 1380 C C . PRO A 1 173 ? -4.052 -9.510 -11.665 1.00 91.81 173 PRO A C 1
ATOM 1382 O O . PRO A 1 173 ? -3.051 -10.098 -11.247 1.00 91.81 173 PRO A O 1
ATOM 1385 N N . ALA A 1 174 ? -5.257 -9.680 -11.117 1.00 91.75 174 ALA A N 1
ATOM 1386 C CA . ALA A 1 174 ? -5.501 -10.603 -10.008 1.00 91.75 174 ALA A CA 1
ATOM 1387 C C . ALA A 1 174 ? -5.176 -12.059 -10.388 1.00 91.75 174 ALA A C 1
ATOM 1389 O O . ALA A 1 174 ? -4.650 -12.796 -9.560 1.00 91.75 174 ALA A O 1
ATOM 1390 N N . SER A 1 175 ? -5.372 -12.439 -11.656 1.00 89.00 175 SER A N 1
ATOM 1391 C CA . SER A 1 175 ? -4.971 -13.744 -12.205 1.00 89.00 175 SER A CA 1
ATOM 1392 C C . SER A 1 175 ? -3.466 -14.024 -12.094 1.00 89.00 175 SER A C 1
ATOM 1394 O O . SER A 1 175 ? -3.063 -15.177 -12.027 1.00 89.00 175 SER A O 1
ATOM 1396 N N . ARG A 1 176 ? -2.629 -12.980 -12.003 1.00 89.25 176 ARG A N 1
ATOM 1397 C CA . ARG A 1 176 ? -1.179 -13.069 -11.745 1.00 89.25 176 ARG A CA 1
ATOM 1398 C C . ARG A 1 176 ? -0.825 -12.878 -10.263 1.00 89.25 176 ARG A C 1
ATOM 1400 O O . ARG A 1 176 ? 0.296 -12.490 -9.934 1.00 89.25 176 ARG A O 1
ATOM 1407 N N . GLY A 1 177 ? -1.794 -13.023 -9.358 1.00 91.00 177 GLY A N 1
ATOM 1408 C CA . GLY A 1 177 ? -1.623 -12.725 -7.933 1.00 91.00 177 GLY A CA 1
ATOM 1409 C C . GLY A 1 177 ? -1.253 -11.270 -7.657 1.00 91.00 177 GLY A C 1
ATOM 1410 O O . GLY A 1 177 ? -0.573 -10.980 -6.677 1.00 91.00 177 GLY A O 1
ATOM 1411 N N . CYS A 1 178 ? -1.656 -10.349 -8.540 1.00 95.31 178 CYS A N 1
ATOM 1412 C CA . CYS A 1 178 ? -1.262 -8.947 -8.470 1.00 95.31 178 CYS A CA 1
ATOM 1413 C C . CYS A 1 178 ? 0.266 -8.757 -8.424 1.00 95.31 178 CYS A C 1
ATOM 1415 O O . CYS A 1 178 ? 0.739 -7.854 -7.735 1.00 95.31 178 CYS A O 1
ATOM 1417 N N . SER A 1 179 ? 1.032 -9.581 -9.148 1.00 94.75 179 SER A N 1
ATOM 1418 C CA . SER A 1 179 ? 2.495 -9.600 -9.071 1.00 94.75 179 SER A CA 1
ATOM 1419 C C . SER A 1 179 ? 3.197 -9.468 -10.431 1.00 94.75 179 SER A C 1
ATOM 1421 O O . SER A 1 179 ? 2.694 -9.896 -11.479 1.00 94.75 179 SER A O 1
ATOM 1423 N N . ALA A 1 180 ? 4.382 -8.859 -10.409 1.00 94.50 180 ALA A N 1
ATOM 1424 C CA . ALA A 1 180 ? 5.295 -8.792 -11.545 1.00 94.50 180 ALA A CA 1
ATOM 1425 C C . ALA A 1 180 ? 6.751 -8.727 -11.084 1.00 94.50 180 ALA A C 1
ATOM 1427 O O . ALA A 1 180 ? 7.058 -8.073 -10.084 1.00 94.50 180 ALA A O 1
ATOM 1428 N N . LEU A 1 181 ? 7.648 -9.357 -11.843 1.00 95.25 181 LEU A N 1
ATOM 1429 C CA . LEU A 1 181 ? 9.072 -9.072 -11.737 1.00 95.25 181 LEU A CA 1
ATOM 1430 C C . LEU A 1 181 ? 9.338 -7.753 -12.465 1.00 95.25 181 LEU A C 1
ATOM 1432 O O . LEU A 1 181 ? 8.968 -7.596 -13.627 1.00 95.25 181 LEU A O 1
ATOM 1436 N N . VAL A 1 182 ? 9.943 -6.796 -11.774 1.00 96.31 182 VAL A N 1
ATOM 1437 C CA . VAL A 1 182 ? 10.202 -5.465 -12.310 1.00 96.31 182 VAL A CA 1
ATOM 1438 C C . VAL A 1 182 ? 11.662 -5.082 -12.174 1.00 96.31 182 VAL A C 1
ATOM 1440 O O . VAL A 1 182 ? 12.333 -5.486 -11.225 1.00 96.31 182 VAL A O 1
ATOM 1443 N N . MET A 1 183 ? 12.134 -4.261 -13.105 1.00 96.00 183 MET A N 1
ATOM 1444 C CA . MET A 1 183 ? 13.468 -3.672 -13.065 1.00 96.00 183 MET A CA 1
ATOM 1445 C C . MET A 1 183 ? 13.365 -2.169 -12.794 1.00 96.00 183 MET A C 1
ATOM 1447 O O . MET A 1 183 ? 12.619 -1.490 -13.507 1.00 96.00 183 MET A O 1
ATOM 1451 N N . PRO A 1 184 ? 14.065 -1.629 -11.781 1.00 96.31 184 PRO A N 1
ATOM 1452 C CA . PRO A 1 184 ? 14.151 -0.190 -11.578 1.00 96.31 184 PRO A CA 1
ATOM 1453 C C . PRO A 1 184 ? 14.987 0.441 -12.695 1.00 96.31 184 PRO A C 1
ATOM 1455 O O . PRO A 1 184 ? 16.070 -0.042 -13.006 1.00 96.31 184 PRO A O 1
ATOM 1458 N N . LEU A 1 185 ? 14.461 1.504 -13.308 1.00 95.12 185 LEU A N 1
ATOM 1459 C CA . LEU A 1 185 ? 15.094 2.179 -14.444 1.00 95.12 185 LEU A CA 1
ATOM 1460 C C . LEU A 1 185 ? 15.595 3.579 -14.094 1.00 95.12 185 LEU A C 1
ATOM 1462 O O . LEU A 1 185 ? 16.690 3.959 -14.491 1.00 95.12 185 LEU A O 1
ATOM 1466 N N . ALA A 1 186 ? 14.779 4.364 -13.388 1.00 95.69 186 ALA A N 1
ATOM 1467 C CA . ALA A 1 186 ? 15.098 5.753 -13.078 1.00 95.69 186 ALA A CA 1
ATOM 1468 C C . ALA A 1 186 ? 14.336 6.257 -11.849 1.00 95.69 186 ALA A C 1
ATOM 1470 O O . ALA A 1 186 ? 13.262 5.755 -11.506 1.00 95.69 186 ALA A O 1
ATOM 1471 N N . GLU A 1 187 ? 14.857 7.306 -11.222 1.00 96.94 187 GLU A N 1
ATOM 1472 C CA . GLU A 1 187 ? 14.071 8.138 -10.313 1.00 96.94 187 GLU A CA 1
ATOM 1473 C C . GLU A 1 187 ? 13.017 8.929 -11.100 1.00 96.94 187 GLU A C 1
ATOM 1475 O O . GLU A 1 187 ? 13.201 9.269 -12.270 1.00 96.94 187 GLU A O 1
ATOM 1480 N N . HIS A 1 188 ? 11.881 9.222 -10.470 1.00 96.81 188 HIS A N 1
ATOM 1481 C CA . HIS A 1 188 ? 10.856 10.044 -11.098 1.00 96.81 188 HIS A CA 1
ATOM 1482 C C . HIS A 1 188 ? 11.308 11.516 -11.137 1.00 96.81 188 HIS A C 1
ATOM 1484 O O . HIS A 1 188 ? 11.636 12.068 -10.086 1.00 96.81 188 HIS A O 1
ATOM 1490 N N . PRO A 1 189 ? 11.231 12.209 -12.291 1.00 95.19 189 PRO A N 1
ATOM 1491 C CA . PRO A 1 189 ? 11.880 13.512 -12.490 1.00 95.19 189 PRO A CA 1
ATOM 1492 C C . PRO A 1 189 ? 11.368 14.625 -11.565 1.00 95.19 189 PRO A C 1
ATOM 1494 O O . PRO A 1 189 ? 12.100 15.551 -11.241 1.00 95.19 189 PRO A O 1
ATOM 1497 N N . THR A 1 190 ? 10.104 14.549 -11.140 1.00 96.38 190 THR A N 1
ATOM 1498 C CA . THR A 1 190 ? 9.458 15.580 -10.304 1.00 96.38 190 THR A CA 1
ATOM 1499 C C . THR A 1 190 ? 8.950 15.069 -8.957 1.00 96.38 190 THR A C 1
ATOM 1501 O O . THR A 1 190 ? 8.472 15.856 -8.144 1.00 96.38 190 THR A O 1
ATOM 1504 N N . ASN A 1 191 ? 9.021 13.758 -8.699 1.00 96.06 191 ASN A N 1
ATOM 1505 C CA . ASN A 1 191 ? 8.492 13.169 -7.469 1.00 96.06 191 ASN A CA 1
ATOM 1506 C C . ASN A 1 191 ? 9.621 12.427 -6.751 1.00 96.06 191 ASN A C 1
ATOM 1508 O O . ASN A 1 191 ? 9.919 11.296 -7.129 1.00 96.06 191 ASN A O 1
ATOM 1512 N N . PRO A 1 192 ? 10.193 12.990 -5.674 1.00 95.56 192 PRO A N 1
ATOM 1513 C CA . PRO A 1 192 ? 11.328 12.380 -4.981 1.00 95.56 192 PRO A CA 1
ATOM 1514 C C . PRO A 1 192 ? 10.980 11.055 -4.285 1.00 95.56 192 PRO A C 1
ATOM 1516 O O . PRO A 1 192 ? 11.860 10.364 -3.785 1.00 95.56 192 PRO A O 1
ATOM 1519 N N . ASN A 1 193 ? 9.696 10.687 -4.212 1.00 96.44 193 ASN A N 1
ATOM 1520 C CA . ASN A 1 193 ? 9.263 9.392 -3.694 1.00 96.44 193 ASN A CA 1
ATOM 1521 C C . ASN A 1 193 ? 8.936 8.381 -4.809 1.00 96.44 193 ASN A C 1
ATOM 1523 O O . ASN A 1 193 ? 8.406 7.313 -4.505 1.00 96.44 193 ASN A O 1
ATOM 1527 N N . GLY A 1 194 ? 9.166 8.716 -6.080 1.00 97.56 194 GLY A N 1
ATOM 1528 C CA . GLY A 1 194 ? 8.839 7.873 -7.224 1.00 97.56 194 GLY A CA 1
ATOM 1529 C C . GLY A 1 194 ? 10.071 7.199 -7.821 1.00 97.56 194 GLY A C 1
ATOM 1530 O O . GLY A 1 194 ? 11.054 7.865 -8.120 1.00 97.56 194 GLY A O 1
ATOM 1531 N N . VAL A 1 195 ? 9.982 5.893 -8.062 1.00 97.62 195 VAL A N 1
ATOM 1532 C CA . VAL A 1 195 ? 10.944 5.138 -8.879 1.00 97.62 195 VAL A CA 1
ATOM 1533 C C . VAL A 1 195 ? 10.197 4.523 -10.052 1.00 97.62 195 VAL A C 1
ATOM 1535 O O . VAL A 1 195 ? 9.186 3.842 -9.861 1.00 97.62 195 VAL A O 1
ATOM 1538 N N . ILE A 1 196 ? 10.664 4.796 -11.264 1.00 96.88 196 ILE A N 1
ATOM 1539 C CA . ILE A 1 196 ? 10.135 4.237 -12.503 1.00 96.88 196 ILE A CA 1
ATOM 1540 C C . ILE A 1 196 ? 10.696 2.825 -12.654 1.00 96.88 196 ILE A C 1
ATOM 1542 O O . ILE A 1 196 ? 11.909 2.617 -12.614 1.00 96.88 196 ILE A O 1
ATOM 1546 N N . VAL A 1 197 ? 9.799 1.859 -12.821 1.00 97.12 197 VAL A N 1
ATOM 1547 C CA . VAL A 1 197 ? 10.121 0.449 -13.028 1.00 97.12 197 VAL A CA 1
ATOM 1548 C C . VAL A 1 197 ? 9.472 -0.066 -14.306 1.00 97.12 197 VAL A C 1
ATOM 1550 O O . VAL A 1 197 ? 8.418 0.428 -14.713 1.00 97.12 197 VAL A O 1
ATOM 1553 N N . TYR A 1 198 ? 10.078 -1.085 -14.900 1.00 95.44 198 TYR A N 1
ATOM 1554 C CA . TYR A 1 198 ? 9.575 -1.782 -16.081 1.00 95.44 198 TYR A CA 1
ATOM 1555 C C . TYR A 1 198 ? 9.138 -3.204 -15.717 1.00 95.44 198 TYR A C 1
ATOM 1557 O O . TYR A 1 198 ? 9.873 -3.890 -15.008 1.00 95.44 198 TYR A O 1
ATOM 1565 N N . ASP A 1 199 ? 7.958 -3.643 -16.168 1.00 94.75 199 ASP A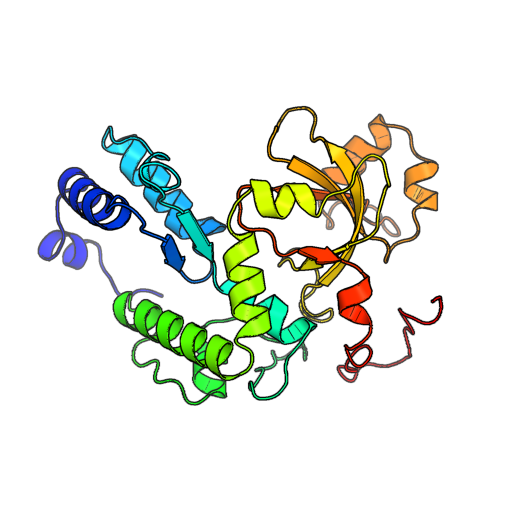 N 1
ATOM 1566 C CA . ASP A 1 199 ? 7.495 -5.033 -16.006 1.00 94.75 199 ASP A CA 1
ATOM 1567 C C . ASP A 1 199 ? 8.226 -5.963 -16.983 1.00 94.75 199 ASP A C 1
ATOM 1569 O O . ASP A 1 199 ? 8.021 -5.905 -18.193 1.00 94.75 199 ASP A O 1
ATOM 1573 N N . LEU A 1 200 ? 9.056 -6.853 -16.440 1.00 93.75 200 LEU A N 1
ATOM 1574 C CA . LEU A 1 200 ? 9.894 -7.772 -17.210 1.00 93.75 200 LEU A CA 1
ATOM 1575 C C . LEU A 1 200 ? 9.111 -8.915 -17.876 1.00 93.75 200 LEU A C 1
ATOM 1577 O O . LEU A 1 200 ? 9.704 -9.705 -18.603 1.00 93.75 200 LEU A O 1
ATOM 1581 N N . SER A 1 201 ? 7.794 -9.018 -17.660 1.00 89.44 201 SER A N 1
ATOM 1582 C CA . SER A 1 201 ? 6.940 -9.972 -18.387 1.00 89.44 201 SER A CA 1
ATOM 1583 C C . SER A 1 201 ? 6.632 -9.558 -19.830 1.00 89.44 201 SER A C 1
ATOM 1585 O O . SER A 1 201 ? 6.018 -10.329 -20.565 1.00 89.44 201 SER A O 1
ATOM 1587 N N . VAL A 1 202 ? 7.043 -8.356 -20.240 1.00 90.44 202 VAL A N 1
ATOM 1588 C CA . VAL A 1 202 ? 6.773 -7.793 -21.566 1.00 90.44 202 VAL A CA 1
ATOM 1589 C C . VAL A 1 202 ? 8.085 -7.493 -22.280 1.00 90.44 202 VAL A C 1
ATOM 1591 O O . VAL A 1 202 ? 8.980 -6.858 -21.719 1.00 90.44 202 VAL A O 1
ATOM 1594 N N . ASP A 1 203 ? 8.178 -7.904 -23.541 1.00 90.12 203 ASP A N 1
ATOM 1595 C CA . ASP A 1 203 ? 9.344 -7.667 -24.390 1.00 90.12 203 ASP A CA 1
ATOM 1596 C C . ASP A 1 203 ? 9.643 -6.159 -24.543 1.00 90.12 203 ASP A C 1
ATOM 1598 O O . ASP A 1 203 ? 8.773 -5.407 -24.989 1.00 90.12 203 ASP A O 1
ATOM 1602 N N . PRO A 1 204 ? 10.850 -5.684 -24.177 1.00 92.12 204 PRO A N 1
ATOM 1603 C CA . PRO A 1 204 ? 11.190 -4.268 -24.244 1.00 92.12 204 PRO A CA 1
ATOM 1604 C C . PRO A 1 204 ? 11.535 -3.769 -25.648 1.00 92.12 204 PRO A C 1
ATOM 1606 O O . PRO A 1 204 ? 11.696 -2.558 -25.803 1.00 92.12 204 PRO A O 1
ATOM 1609 N N . ARG A 1 205 ? 11.669 -4.641 -26.662 1.00 91.50 205 ARG A N 1
ATOM 1610 C CA . ARG A 1 205 ? 12.114 -4.250 -28.015 1.00 91.50 205 ARG A CA 1
ATOM 1611 C C . ARG A 1 205 ? 11.300 -3.098 -28.599 1.00 91.50 205 ARG A C 1
ATOM 1613 O O . ARG A 1 205 ? 11.894 -2.152 -29.112 1.00 91.50 205 ARG A O 1
ATOM 1620 N N . ASP A 1 206 ? 9.980 -3.130 -28.434 1.00 87.56 206 ASP A N 1
ATOM 1621 C CA . ASP A 1 206 ? 9.093 -2.061 -28.896 1.00 87.56 206 ASP A CA 1
ATOM 1622 C C . ASP A 1 206 ? 9.463 -0.720 -28.257 1.00 87.56 206 ASP A C 1
ATOM 1624 O O . ASP A 1 206 ? 9.720 0.251 -28.962 1.00 87.56 206 ASP A O 1
ATOM 1628 N N . MET A 1 207 ? 9.564 -0.669 -26.924 1.00 90.88 207 MET A N 1
ATOM 1629 C CA . MET A 1 207 ? 9.914 0.555 -26.193 1.00 90.88 207 MET A CA 1
ATOM 1630 C C . MET A 1 207 ? 11.315 1.054 -26.561 1.00 90.88 207 MET A C 1
ATOM 1632 O O . MET A 1 207 ? 11.512 2.254 -26.720 1.00 90.88 207 MET A O 1
ATOM 1636 N N . LEU A 1 208 ? 12.284 0.146 -26.699 1.00 92.31 208 LEU A N 1
ATOM 1637 C CA . LEU A 1 208 ? 13.667 0.489 -27.041 1.00 92.31 208 LEU A CA 1
ATOM 1638 C C . LEU A 1 208 ? 13.807 1.059 -28.459 1.00 92.31 208 LEU A C 1
ATOM 1640 O O . LEU A 1 208 ? 14.783 1.749 -28.736 1.00 92.31 208 LEU A O 1
ATOM 1644 N N . SER A 1 209 ? 12.847 0.780 -29.345 1.00 92.25 209 SER A N 1
ATOM 1645 C CA . SER A 1 209 ? 12.812 1.317 -30.708 1.00 92.25 209 SER A CA 1
ATOM 1646 C C . SER A 1 209 ? 12.131 2.692 -30.825 1.00 92.25 209 SER A C 1
ATOM 1648 O O . SER A 1 209 ? 12.198 3.314 -31.883 1.00 92.25 209 SER A O 1
ATOM 1650 N N . MET A 1 210 ? 11.482 3.171 -29.757 1.00 92.75 210 MET A N 1
ATOM 1651 C CA . MET A 1 210 ? 10.705 4.416 -29.741 1.00 92.75 210 MET A CA 1
ATOM 1652 C C . MET A 1 210 ? 11.533 5.632 -29.306 1.00 92.75 210 MET A C 1
ATOM 1654 O O . MET A 1 210 ? 12.436 5.532 -28.475 1.00 92.75 210 MET A O 1
ATOM 1658 N N . SER A 1 211 ? 11.163 6.816 -29.802 1.00 94.81 211 SER A N 1
ATOM 1659 C CA . SER A 1 211 ? 11.642 8.097 -29.273 1.00 94.81 211 SER A CA 1
ATOM 1660 C C . SER A 1 211 ? 10.999 8.426 -27.918 1.00 94.81 211 SER A C 1
ATOM 1662 O O . SER A 1 211 ? 9.955 7.884 -27.545 1.00 94.81 211 SER A O 1
ATOM 1664 N N . ALA A 1 212 ? 11.583 9.372 -27.179 1.00 91.94 212 ALA A N 1
ATOM 1665 C CA . ALA A 1 212 ? 11.030 9.824 -25.902 1.00 91.94 212 ALA A CA 1
ATOM 1666 C C . ALA A 1 212 ? 9.609 10.409 -26.044 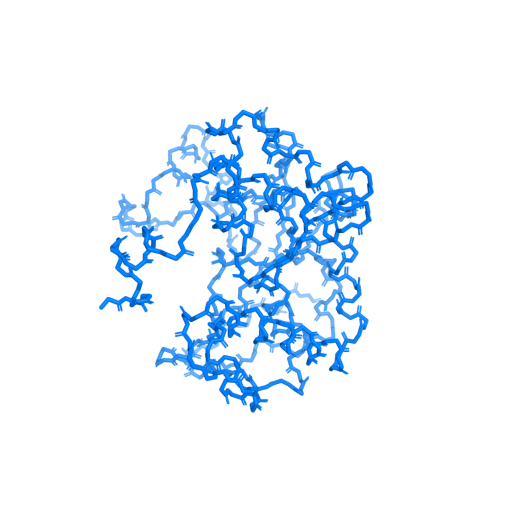1.00 91.94 212 ALA A C 1
ATOM 1668 O O . ALA A 1 212 ? 8.766 10.219 -25.166 1.00 91.94 212 ALA A O 1
ATOM 1669 N N . GLU A 1 213 ? 9.321 11.090 -27.154 1.00 92.38 213 GLU A N 1
ATOM 1670 C CA . GLU A 1 213 ? 8.007 11.654 -27.474 1.00 92.38 213 GLU A CA 1
ATOM 1671 C C . GLU A 1 213 ? 6.967 10.554 -27.693 1.00 92.38 213 GLU A C 1
ATOM 1673 O O . GLU A 1 213 ? 5.881 10.635 -27.116 1.00 92.38 213 GLU A O 1
ATOM 1678 N N . GLN A 1 214 ? 7.324 9.509 -28.449 1.00 90.94 214 GLN A N 1
ATOM 1679 C CA . GLN A 1 214 ? 6.465 8.346 -28.692 1.00 90.94 214 GLN A CA 1
ATOM 1680 C C . GLN A 1 214 ? 6.189 7.579 -27.395 1.00 90.94 214 GLN A C 1
ATOM 1682 O O . GLN A 1 214 ? 5.048 7.213 -27.110 1.00 90.94 214 GLN A O 1
ATOM 1687 N N . ILE A 1 215 ? 7.218 7.393 -26.557 1.00 90.56 215 ILE A N 1
ATOM 1688 C CA . ILE A 1 215 ? 7.059 6.770 -25.238 1.00 90.56 215 ILE A CA 1
ATOM 1689 C C . ILE A 1 215 ? 6.102 7.595 -24.376 1.00 90.56 215 ILE A C 1
ATOM 1691 O O . ILE A 1 215 ? 5.189 7.043 -23.761 1.00 90.56 215 ILE A O 1
ATOM 1695 N N . ARG A 1 216 ? 6.283 8.921 -24.335 1.00 88.75 216 ARG A N 1
ATOM 1696 C CA . ARG A 1 216 ? 5.424 9.827 -23.565 1.00 88.75 216 ARG A CA 1
ATOM 1697 C C . ARG A 1 216 ? 3.968 9.708 -24.002 1.00 88.75 216 ARG A C 1
ATOM 1699 O O . ARG A 1 216 ? 3.106 9.555 -23.144 1.00 88.75 216 ARG A O 1
ATOM 1706 N N . GLU A 1 217 ? 3.698 9.754 -25.301 1.00 86.94 217 GLU A N 1
ATOM 1707 C CA . GLU A 1 217 ? 2.346 9.597 -25.842 1.00 86.94 217 GLU A CA 1
ATOM 1708 C C . GLU A 1 217 ? 1.744 8.248 -25.418 1.00 86.94 217 GLU A C 1
ATOM 1710 O O . GLU A 1 217 ? 0.721 8.207 -24.731 1.00 86.94 217 GLU A O 1
ATOM 1715 N N . ARG A 1 218 ? 2.454 7.144 -25.671 1.00 85.31 218 ARG A N 1
ATOM 1716 C CA . ARG A 1 218 ? 1.956 5.785 -25.410 1.00 85.31 218 ARG A CA 1
ATOM 1717 C C . ARG A 1 218 ? 1.782 5.446 -23.926 1.00 85.31 218 ARG A C 1
ATOM 1719 O O . ARG A 1 218 ? 0.989 4.573 -23.578 1.00 85.31 218 ARG A O 1
ATOM 1726 N N . VAL A 1 219 ? 2.492 6.124 -23.022 1.00 84.19 219 VAL A N 1
ATOM 1727 C CA . VAL A 1 219 ? 2.315 5.954 -21.567 1.00 84.19 219 VAL A CA 1
ATOM 1728 C C . VAL A 1 219 ? 1.018 6.600 -21.065 1.00 84.19 219 VAL A C 1
ATOM 1730 O O . VAL A 1 219 ? 0.432 6.083 -20.104 1.00 84.19 219 VAL A O 1
ATOM 1733 N N . PHE A 1 220 ? 0.559 7.696 -21.679 1.00 81.00 220 PHE A N 1
ATOM 1734 C CA . PHE A 1 220 ? -0.612 8.459 -21.224 1.00 81.00 220 PHE A CA 1
ATOM 1735 C C . PHE A 1 220 ? -1.912 8.137 -21.971 1.00 81.00 220 PHE A C 1
ATOM 1737 O O . PHE A 1 220 ? -2.982 8.434 -21.437 1.00 81.00 220 PHE A O 1
ATOM 1744 N N . VAL A 1 221 ? -1.839 7.485 -23.133 1.00 80.25 221 VAL A N 1
ATOM 1745 C CA . VAL A 1 221 ? -3.016 6.980 -23.856 1.00 80.25 221 VAL A CA 1
ATOM 1746 C C . VAL A 1 221 ? -3.698 5.863 -23.052 1.00 80.25 221 VAL A C 1
ATOM 1748 O O . VAL A 1 221 ? -3.048 5.018 -22.421 1.00 80.25 221 VAL A O 1
ATOM 1751 N N . SER A 1 222 ? -5.032 5.891 -23.004 1.00 75.00 222 SER A N 1
ATOM 1752 C CA . SER A 1 222 ? -5.812 4.852 -22.332 1.00 75.00 222 SER A CA 1
ATOM 1753 C C . SER A 1 222 ? -5.798 3.562 -23.160 1.00 75.00 222 SER A C 1
ATOM 1755 O O . SER A 1 222 ? -5.679 3.603 -24.377 1.00 75.00 222 SER A O 1
ATOM 1757 N N . GLN A 1 223 ? -5.954 2.396 -22.524 1.00 72.38 223 GLN A N 1
ATOM 1758 C CA . GLN A 1 223 ? -5.940 1.113 -23.248 1.00 72.38 223 GLN A CA 1
ATOM 1759 C C . GLN A 1 223 ? -7.034 1.025 -24.329 1.00 72.38 223 GLN A C 1
ATOM 1761 O O . GLN A 1 223 ? -6.874 0.275 -25.282 1.00 72.38 223 GLN A O 1
ATOM 1766 N N . GLN A 1 224 ? -8.139 1.758 -24.160 1.00 72.88 224 GLN A N 1
ATOM 1767 C CA . GLN A 1 224 ? -9.274 1.768 -25.089 1.00 72.88 224 GLN A CA 1
ATOM 1768 C C . GLN A 1 224 ? -9.018 2.644 -26.320 1.00 72.88 224 GLN A C 1
ATOM 1770 O O . GLN A 1 224 ? -9.660 2.443 -27.343 1.00 72.88 224 GLN A O 1
ATOM 1775 N N . ASP A 1 225 ? -8.074 3.579 -26.212 1.00 77.56 225 ASP A N 1
ATOM 1776 C CA . ASP A 1 225 ? -7.728 4.537 -27.263 1.00 77.56 225 ASP A CA 1
ATOM 1777 C C . ASP A 1 225 ? -6.462 4.118 -28.036 1.00 77.56 225 ASP A C 1
ATOM 1779 O O . ASP A 1 225 ? -6.030 4.825 -28.944 1.00 77.56 225 ASP A O 1
ATOM 1783 N N . LEU A 1 226 ? -5.842 2.988 -27.669 1.00 76.38 226 LEU A N 1
ATOM 1784 C CA . LEU A 1 226 ? -4.714 2.411 -28.402 1.00 76.38 226 LEU A CA 1
ATOM 1785 C C . LEU A 1 226 ? -5.200 1.771 -29.707 1.00 76.38 226 LEU A C 1
ATOM 1787 O O . LEU A 1 226 ? -6.249 1.124 -29.736 1.00 76.38 226 LEU A O 1
ATOM 1791 N N . ALA A 1 227 ? -4.416 1.924 -30.777 1.00 76.94 227 ALA A N 1
ATOM 1792 C CA . ALA A 1 227 ? -4.713 1.289 -32.055 1.00 76.94 227 ALA A CA 1
ATOM 1793 C C . ALA A 1 227 ? -4.669 -0.247 -31.945 1.00 76.94 227 ALA A C 1
ATOM 1795 O O . ALA A 1 227 ? -4.026 -0.818 -31.060 1.00 76.94 227 ALA A O 1
ATOM 1796 N N . GLU A 1 228 ? -5.355 -0.934 -32.859 1.00 74.19 228 GLU A N 1
ATOM 1797 C CA . GLU A 1 228 ? -5.377 -2.396 -32.885 1.00 74.19 228 GLU A CA 1
ATOM 1798 C C . GLU A 1 228 ? -3.953 -2.958 -33.052 1.00 74.19 228 GLU A C 1
ATOM 1800 O O . GLU A 1 228 ? -3.214 -2.567 -33.953 1.00 74.19 228 GLU A O 1
ATOM 1805 N N . GLY A 1 229 ? -3.551 -3.857 -32.148 1.00 73.25 229 GLY A N 1
ATOM 1806 C CA . GLY A 1 229 ? -2.191 -4.405 -32.089 1.00 73.25 229 GLY A CA 1
ATOM 1807 C C . GLY A 1 229 ? -1.205 -3.605 -31.228 1.00 73.25 229 GLY A C 1
ATOM 1808 O O . GLY A 1 229 ? -0.101 -4.089 -30.978 1.00 73.25 229 GLY A O 1
ATOM 1809 N N . GLU A 1 230 ? -1.584 -2.432 -30.711 1.00 75.44 230 GLU A N 1
ATOM 1810 C CA . GLU A 1 230 ? -0.740 -1.667 -29.794 1.00 75.44 230 GLU A CA 1
ATOM 1811 C C . GLU A 1 230 ? -0.969 -2.041 -28.325 1.00 75.44 230 GLU A C 1
ATOM 1813 O O . GLU A 1 230 ? -2.092 -2.150 -27.828 1.00 75.44 230 GLU A O 1
ATOM 1818 N N . ALA A 1 231 ? 0.133 -2.188 -27.590 1.00 75.56 231 ALA A N 1
ATOM 1819 C CA . ALA A 1 231 ? 0.125 -2.401 -26.151 1.00 75.56 231 ALA A CA 1
ATOM 1820 C C . ALA A 1 231 ? 0.713 -1.192 -25.421 1.00 75.56 231 ALA A C 1
ATOM 1822 O O . ALA A 1 231 ? 1.676 -0.564 -25.871 1.00 75.56 231 ALA A O 1
ATOM 1823 N N . ARG A 1 232 ? 0.163 -0.888 -24.243 1.00 83.75 232 ARG A N 1
ATOM 1824 C CA . ARG A 1 232 ? 0.721 0.145 -23.372 1.00 83.75 232 ARG A CA 1
ATOM 1825 C C . ARG A 1 232 ? 2.148 -0.224 -22.974 1.00 83.75 232 ARG A C 1
ATOM 1827 O O . ARG A 1 232 ? 2.419 -1.367 -22.612 1.00 83.75 232 ARG A O 1
ATOM 1834 N N . ILE A 1 233 ? 3.041 0.764 -22.962 1.00 88.94 233 ILE A N 1
ATOM 1835 C CA . ILE A 1 233 ? 4.396 0.561 -22.446 1.00 88.94 233 ILE A CA 1
ATOM 1836 C C . ILE A 1 233 ? 4.290 0.217 -20.952 1.00 88.94 233 ILE A C 1
ATOM 1838 O O . ILE A 1 233 ? 3.677 0.981 -20.196 1.00 88.94 233 ILE A O 1
ATOM 1842 N N . PRO A 1 234 ? 4.876 -0.901 -20.495 1.00 90.88 234 PRO A N 1
ATOM 1843 C CA . PRO A 1 234 ? 4.650 -1.446 -19.161 1.00 90.88 234 PRO A CA 1
ATOM 1844 C C . PRO A 1 234 ? 5.530 -0.760 -18.099 1.00 90.88 234 PRO A C 1
ATOM 1846 O O . PRO A 1 234 ? 6.129 -1.399 -17.230 1.00 90.88 234 PRO A O 1
ATOM 1849 N N . LEU A 1 235 ? 5.601 0.570 -18.171 1.00 93.81 235 LEU A N 1
ATOM 1850 C CA . LEU A 1 235 ? 6.232 1.418 -17.174 1.00 93.81 235 LEU A CA 1
ATOM 1851 C C . LEU A 1 235 ? 5.263 1.683 -16.026 1.00 93.81 235 LEU A C 1
ATOM 1853 O O . LEU A 1 235 ? 4.083 1.992 -16.208 1.00 93.81 235 LEU A O 1
ATOM 1857 N N . LYS A 1 236 ? 5.788 1.610 -14.808 1.00 94.06 236 LYS A N 1
ATOM 1858 C CA . LYS A 1 236 ? 5.041 1.887 -13.586 1.00 94.06 236 LYS A CA 1
ATOM 1859 C C . LYS A 1 236 ? 5.894 2.704 -12.628 1.00 94.06 236 LYS A C 1
ATOM 1861 O O . LYS A 1 236 ? 7.087 2.484 -12.502 1.00 94.06 236 LYS A O 1
ATOM 1866 N N . VAL A 1 237 ? 5.259 3.588 -11.863 1.00 96.56 237 VAL A N 1
ATOM 1867 C CA . VAL A 1 237 ? 5.913 4.262 -10.733 1.00 96.56 237 VAL A CA 1
ATOM 1868 C C . VAL A 1 237 ? 5.653 3.489 -9.435 1.00 96.56 237 VAL A C 1
ATOM 1870 O O . VAL A 1 237 ? 4.500 3.219 -9.058 1.00 96.56 237 VAL A O 1
ATOM 1873 N N . ILE A 1 238 ? 6.721 3.119 -8.731 1.00 97.44 238 ILE A N 1
ATOM 1874 C CA . ILE A 1 238 ? 6.684 2.695 -7.330 1.00 97.44 238 ILE A CA 1
ATOM 1875 C C . ILE A 1 238 ? 6.817 3.945 -6.463 1.00 97.44 238 ILE A C 1
ATOM 1877 O O . ILE A 1 238 ? 7.801 4.669 -6.552 1.00 97.44 238 ILE A O 1
ATOM 1881 N N . HIS A 1 239 ? 5.810 4.193 -5.627 1.00 97.50 239 HIS A N 1
ATOM 1882 C CA . HIS A 1 239 ? 5.807 5.310 -4.686 1.00 97.50 239 HIS A CA 1
ATOM 1883 C C . HIS A 1 239 ? 6.282 4.814 -3.320 1.00 97.50 239 HIS A C 1
ATOM 1885 O O . HIS A 1 239 ? 5.514 4.163 -2.612 1.00 97.50 239 HIS A O 1
ATOM 1891 N N . ILE A 1 240 ? 7.525 5.109 -2.937 1.00 96.94 240 ILE A N 1
ATOM 1892 C CA . ILE A 1 240 ? 8.162 4.542 -1.733 1.00 96.94 240 ILE A CA 1
ATOM 1893 C C . ILE A 1 240 ? 7.482 4.955 -0.420 1.00 96.94 240 ILE A C 1
ATOM 1895 O O . ILE A 1 240 ? 7.628 4.283 0.595 1.00 96.94 240 ILE A O 1
ATOM 1899 N N . ASN A 1 241 ? 6.713 6.047 -0.428 1.00 94.56 241 ASN A N 1
ATOM 1900 C CA . ASN A 1 241 ? 5.967 6.562 0.722 1.00 94.56 241 ASN A CA 1
ATOM 1901 C C . ASN A 1 241 ? 4.517 6.042 0.814 1.00 94.56 241 ASN A C 1
ATOM 1903 O O . ASN A 1 241 ? 3.752 6.522 1.652 1.00 94.56 241 ASN A O 1
ATOM 1907 N N . ARG A 1 242 ? 4.126 5.092 -0.045 1.00 95.94 242 ARG A N 1
ATOM 1908 C CA . ARG A 1 242 ? 2.787 4.472 -0.065 1.00 95.94 242 ARG A CA 1
ATOM 1909 C C . ARG A 1 242 ? 2.841 2.975 0.259 1.00 95.94 242 ARG A C 1
ATOM 1911 O O . ARG A 1 242 ? 2.140 2.193 -0.375 1.00 95.94 242 ARG A O 1
ATOM 1918 N N . CYS A 1 243 ? 3.726 2.601 1.186 1.00 97.06 243 CYS A N 1
ATOM 1919 C CA . CYS A 1 243 ? 3.953 1.228 1.656 1.00 97.06 243 CYS A CA 1
ATOM 1920 C C . CYS A 1 243 ? 3.980 0.175 0.524 1.00 97.06 243 CYS A C 1
ATOM 1922 O O . CYS A 1 243 ? 3.270 -0.827 0.611 1.00 97.06 243 CYS A O 1
ATOM 1924 N N . PRO A 1 244 ? 4.726 0.399 -0.577 1.00 97.19 244 PRO A N 1
ATOM 1925 C CA . PRO A 1 244 ? 4.721 -0.530 -1.694 1.00 97.19 244 PRO A CA 1
ATOM 1926 C C . PRO A 1 244 ? 5.334 -1.865 -1.275 1.00 97.19 244 PRO A C 1
ATOM 1928 O O . PRO A 1 244 ? 6.380 -1.916 -0.628 1.00 97.19 244 PRO A O 1
ATOM 1931 N N . VAL A 1 245 ? 4.699 -2.949 -1.704 1.00 97.50 245 VAL A N 1
ATOM 1932 C CA . VAL A 1 245 ? 5.188 -4.295 -1.436 1.00 97.50 245 VAL A CA 1
ATOM 1933 C C . VAL A 1 245 ? 6.204 -4.686 -2.501 1.00 97.50 245 VAL A C 1
ATOM 1935 O O . VAL A 1 245 ? 5.873 -4.787 -3.688 1.00 97.50 245 VAL A O 1
ATOM 1938 N N . VAL A 1 246 ? 7.442 -4.887 -2.064 1.00 96.88 246 VAL A N 1
ATOM 1939 C CA . VAL A 1 246 ? 8.582 -5.262 -2.901 1.00 96.88 246 VAL A CA 1
ATOM 1940 C C . VAL A 1 246 ? 9.377 -6.373 -2.228 1.00 96.88 246 VAL A C 1
ATOM 1942 O O . VAL A 1 246 ? 9.505 -6.384 -1.008 1.00 96.88 246 VAL A O 1
ATOM 1945 N N . PHE A 1 247 ? 9.918 -7.294 -3.016 1.00 95.31 247 PHE A N 1
ATOM 1946 C CA . PHE A 1 247 ? 10.781 -8.372 -2.540 1.00 95.31 247 PHE A CA 1
ATOM 1947 C C . PHE A 1 247 ? 11.963 -8.557 -3.491 1.00 95.31 247 PHE A C 1
ATOM 1949 O O . PHE A 1 247 ? 11.809 -8.345 -4.694 1.00 95.31 247 PHE A O 1
ATOM 1956 N N . PRO A 1 248 ? 13.129 -9.019 -3.011 1.00 92.25 248 PRO A N 1
ATOM 1957 C CA . PRO A 1 248 ? 14.173 -9.486 -3.915 1.00 92.25 248 PRO A CA 1
ATOM 1958 C C . PRO A 1 248 ? 13.637 -10.626 -4.793 1.00 92.25 248 PRO A C 1
ATOM 1960 O O . PRO A 1 248 ? 12.832 -11.435 -4.331 1.00 92.25 248 PRO A O 1
ATOM 1963 N N . ALA A 1 249 ? 14.125 -10.743 -6.032 1.00 88.62 249 ALA A N 1
ATOM 1964 C CA . ALA A 1 249 ? 13.712 -11.811 -6.953 1.00 88.62 249 ALA A CA 1
ATOM 1965 C C . ALA A 1 249 ? 13.858 -13.226 -6.353 1.00 88.62 249 ALA A C 1
ATOM 1967 O O . ALA A 1 249 ? 13.078 -14.122 -6.659 1.00 88.62 249 ALA A O 1
ATOM 1968 N N . SER A 1 250 ? 14.805 -13.419 -5.425 1.00 86.69 250 SER A N 1
ATOM 1969 C CA . SER A 1 250 ? 14.999 -14.683 -4.707 1.00 86.69 250 SER A CA 1
ATOM 1970 C C . SER A 1 250 ? 13.792 -15.130 -3.878 1.00 86.69 250 SER A C 1
ATOM 1972 O O . SER A 1 250 ? 13.715 -16.307 -3.549 1.00 86.69 250 SER A O 1
ATOM 1974 N N . ALA A 1 251 ? 12.854 -14.236 -3.544 1.00 84.25 251 ALA A N 1
ATOM 1975 C CA . ALA A 1 251 ? 11.625 -14.597 -2.837 1.00 84.25 251 ALA A CA 1
ATOM 1976 C C . ALA A 1 251 ? 10.730 -15.563 -3.637 1.00 84.25 251 ALA A C 1
ATOM 1978 O O . ALA A 1 251 ? 9.899 -16.242 -3.040 1.00 84.25 251 ALA A O 1
ATOM 1979 N N . LEU A 1 252 ? 10.930 -15.649 -4.959 1.00 78.31 252 LEU A N 1
ATOM 1980 C CA . LEU A 1 252 ? 10.228 -16.573 -5.850 1.00 78.31 252 LEU A CA 1
ATOM 1981 C C . LEU A 1 252 ? 10.769 -18.010 -5.802 1.00 78.31 252 LEU A C 1
ATOM 1983 O O . LEU A 1 252 ? 10.075 -18.913 -6.247 1.00 78.31 252 LEU A O 1
ATOM 1987 N N . LYS A 1 253 ? 11.976 -18.245 -5.262 1.00 70.38 253 LYS A N 1
ATOM 1988 C CA . LYS A 1 253 ? 12.626 -19.573 -5.290 1.00 70.38 253 LYS A CA 1
ATOM 1989 C C . LYS A 1 253 ? 11.840 -20.664 -4.559 1.00 70.38 253 LYS A C 1
ATOM 1991 O O . LYS A 1 253 ? 11.934 -21.823 -4.936 1.00 70.38 253 LYS A O 1
ATOM 1996 N N . ASP A 1 254 ? 11.067 -20.273 -3.550 1.00 60.09 254 ASP A N 1
ATOM 1997 C CA . ASP A 1 254 ? 10.269 -21.186 -2.724 1.00 60.09 254 ASP A CA 1
ATOM 1998 C C . ASP A 1 254 ? 8.763 -21.056 -3.013 1.00 60.09 254 ASP A C 1
ATOM 2000 O O . ASP A 1 254 ? 7.935 -21.410 -2.176 1.00 60.09 254 ASP A O 1
ATOM 2004 N N . VAL A 1 255 ? 8.393 -20.435 -4.136 1.00 63.28 255 VAL A N 1
ATOM 2005 C CA . VAL A 1 255 ? 6.998 -20.306 -4.564 1.00 63.28 255 VAL A CA 1
ATOM 2006 C C . VAL A 1 255 ? 6.765 -21.380 -5.613 1.00 63.28 255 VAL A C 1
ATOM 2008 O O . VAL A 1 255 ? 7.430 -21.382 -6.648 1.00 63.28 255 VAL A O 1
ATOM 2011 N N . GLU A 1 256 ? 5.842 -22.305 -5.349 1.00 55.66 256 GLU A N 1
ATOM 2012 C CA . GLU A 1 256 ? 5.381 -23.226 -6.388 1.00 55.66 256 GLU A CA 1
ATOM 2013 C C . GLU A 1 256 ? 4.905 -22.395 -7.589 1.00 55.66 256 GLU A C 1
ATOM 2015 O O . GLU A 1 256 ? 4.215 -21.388 -7.407 1.00 55.66 256 GLU A O 1
ATOM 2020 N N . GLY A 1 257 ? 5.348 -22.764 -8.799 1.00 51.06 257 GLY A N 1
ATOM 2021 C CA . GLY A 1 257 ? 5.095 -22.028 -10.044 1.00 51.06 257 GLY A CA 1
ATOM 2022 C C . GLY A 1 257 ? 3.609 -21.712 -10.280 1.00 51.06 257 GLY A C 1
ATOM 2023 O O . GLY A 1 257 ? 2.756 -22.163 -9.520 1.00 51.06 257 GLY A O 1
ATOM 2024 N N . PRO A 1 258 ? 3.263 -20.924 -11.320 1.00 43.91 258 PRO A N 1
ATOM 2025 C CA . PRO A 1 258 ? 1.932 -20.345 -11.483 1.00 43.91 258 PRO A CA 1
ATOM 2026 C C . PRO A 1 258 ? 0.852 -21.392 -11.228 1.00 43.91 258 PRO A C 1
ATOM 2028 O O . PRO A 1 258 ? 0.720 -22.346 -11.996 1.00 43.91 258 PRO A O 1
ATOM 2031 N N . ARG A 1 259 ? 0.102 -21.212 -10.130 1.00 47.53 259 ARG A N 1
ATOM 2032 C CA . ARG A 1 259 ? -1.102 -21.994 -9.857 1.00 47.53 259 ARG A CA 1
ATOM 2033 C C . ARG A 1 259 ? -1.988 -21.807 -11.073 1.00 47.53 259 ARG A C 1
ATOM 2035 O O . ARG A 1 259 ? -2.480 -20.704 -11.304 1.00 47.53 259 ARG A O 1
ATOM 2042 N N . GLN A 1 260 ? -2.088 -22.850 -11.895 1.00 33.28 260 GLN A N 1
ATOM 2043 C CA . GLN A 1 260 ? -2.944 -22.860 -13.068 1.00 33.28 260 GLN A CA 1
ATOM 2044 C C . GLN A 1 260 ? -4.371 -22.598 -12.586 1.00 33.28 260 GLN A C 1
ATOM 2046 O O . GLN A 1 260 ? -5.061 -23.502 -12.126 1.00 33.28 260 GLN A O 1
ATOM 2051 N N . VAL A 1 261 ? -4.820 -21.348 -12.686 1.00 34.50 261 VAL A N 1
ATOM 2052 C CA . VAL A 1 261 ? -6.242 -21.086 -12.868 1.00 34.50 261 VAL A CA 1
ATOM 2053 C C . VAL A 1 261 ? -6.547 -21.723 -14.215 1.00 34.50 261 VAL A C 1
ATOM 2055 O O . VAL A 1 261 ? -5.907 -21.390 -15.211 1.00 34.50 261 VAL A O 1
ATOM 2058 N N . SER A 1 262 ? -7.409 -22.733 -14.218 1.00 28.14 262 SER A N 1
ATOM 2059 C CA . SER A 1 262 ? -7.689 -23.588 -15.366 1.00 28.14 262 SER A CA 1
ATOM 2060 C C . SER A 1 262 ? -8.268 -22.798 -16.546 1.00 28.14 262 SER A C 1
ATOM 2062 O O . SER A 1 262 ? -9.480 -22.735 -16.730 1.00 28.14 262 SER A O 1
ATOM 2064 N N . THR A 1 263 ? -7.401 -22.227 -17.371 1.00 29.38 263 THR A N 1
ATOM 2065 C CA . THR A 1 263 ? -7.678 -21.817 -18.747 1.00 29.38 263 THR A CA 1
ATOM 2066 C C . THR A 1 263 ? -6.426 -22.159 -19.569 1.00 29.38 263 THR A C 1
ATOM 2068 O O . THR A 1 263 ? -5.334 -21.675 -19.287 1.00 29.38 263 THR A O 1
ATOM 2071 N N . GLY A 1 264 ? -6.527 -23.101 -20.517 1.00 27.25 264 GLY A N 1
ATOM 2072 C CA . GLY A 1 264 ? -5.389 -23.494 -21.372 1.00 27.25 264 GLY A CA 1
ATOM 2073 C C . GLY A 1 264 ? -4.976 -22.395 -22.370 1.00 27.25 264 GLY A C 1
ATOM 2074 O O . GLY A 1 264 ? -5.572 -21.323 -22.356 1.00 27.25 264 GLY A O 1
ATOM 2075 N N . PRO A 1 265 ? -4.042 -22.651 -23.309 1.00 30.30 265 PRO A N 1
ATOM 2076 C CA . PRO A 1 265 ? -2.853 -23.490 -23.222 1.00 30.30 265 PRO A CA 1
ATOM 2077 C C . PRO A 1 265 ? -1.649 -22.713 -22.641 1.00 30.30 265 PRO A C 1
ATOM 2079 O O . PRO A 1 265 ? -1.506 -21.506 -22.801 1.00 30.30 265 PRO A O 1
ATOM 2082 N N . SER A 1 266 ? -0.785 -23.464 -21.958 1.00 32.03 266 SER A N 1
ATOM 2083 C CA . SER A 1 266 ? 0.498 -23.115 -21.325 1.00 32.03 266 SER A CA 1
ATOM 2084 C C . SER A 1 266 ? 1.188 -21.798 -21.735 1.00 32.03 266 SER A C 1
ATOM 2086 O O . SER A 1 266 ? 1.820 -21.717 -22.788 1.00 32.03 266 SER A O 1
ATOM 2088 N N . LEU A 1 267 ? 1.242 -20.840 -20.805 1.00 30.59 267 LEU A N 1
ATOM 2089 C CA . LEU A 1 267 ? 2.319 -19.849 -20.732 1.00 30.59 267 LEU A CA 1
ATOM 2090 C C . LEU A 1 267 ? 3.249 -20.232 -19.574 1.00 30.59 267 LEU A C 1
ATOM 2092 O O . LEU A 1 267 ? 3.010 -19.893 -18.415 1.00 30.59 267 LEU A O 1
ATOM 2096 N N . ASN A 1 268 ? 4.318 -20.960 -19.902 1.00 29.75 268 ASN A N 1
ATOM 2097 C CA . ASN A 1 268 ? 5.465 -21.173 -19.020 1.00 29.75 268 ASN A CA 1
ATOM 2098 C C . ASN A 1 268 ? 6.204 -19.838 -18.830 1.00 29.75 268 ASN A C 1
ATOM 2100 O O . ASN A 1 268 ? 7.213 -19.576 -19.476 1.00 29.75 268 ASN A O 1
ATOM 2104 N N . ALA A 1 269 ? 5.702 -18.980 -17.942 1.00 35.69 269 ALA A N 1
ATOM 2105 C CA . ALA A 1 269 ? 6.293 -17.669 -17.666 1.00 35.69 269 ALA A CA 1
ATOM 2106 C C . ALA A 1 269 ? 7.613 -17.724 -16.861 1.00 35.69 269 ALA A C 1
ATOM 2108 O O . ALA A 1 269 ? 8.154 -16.680 -16.517 1.00 35.69 269 ALA A O 1
ATOM 2109 N N . TRP A 1 270 ? 8.148 -18.917 -16.568 1.00 37.97 270 TRP A N 1
ATOM 2110 C CA . TRP A 1 270 ? 9.350 -19.088 -15.736 1.00 37.97 270 TRP A CA 1
ATOM 2111 C C . TRP A 1 270 ? 10.398 -20.051 -16.311 1.00 37.97 270 TRP A C 1
ATOM 2113 O O . TRP A 1 270 ? 11.317 -20.436 -15.602 1.00 37.97 270 TRP A O 1
ATOM 2123 N N . ALA A 1 271 ? 10.316 -20.417 -17.595 1.00 25.16 271 ALA A N 1
ATOM 2124 C CA . ALA A 1 271 ? 11.265 -21.350 -18.221 1.00 25.16 271 ALA A CA 1
ATOM 2125 C C . ALA A 1 271 ? 12.640 -20.739 -18.596 1.00 25.16 271 ALA A C 1
ATOM 2127 O O . ALA A 1 271 ? 13.376 -21.345 -19.367 1.00 25.16 271 ALA A O 1
ATOM 2128 N N . TRP A 1 272 ? 12.996 -19.560 -18.073 1.00 27.33 272 TRP A N 1
ATOM 2129 C CA . TRP A 1 272 ? 14.271 -18.882 -18.370 1.00 27.33 272 TRP A CA 1
ATOM 2130 C C . TRP A 1 272 ? 15.005 -18.380 -17.113 1.00 27.33 272 TRP A C 1
ATOM 2132 O O . TRP A 1 272 ? 15.562 -17.283 -17.098 1.00 27.33 272 TRP A O 1
ATOM 2142 N N . MET A 1 273 ? 15.012 -19.195 -16.058 1.00 30.50 273 MET A N 1
ATOM 2143 C CA . MET A 1 273 ? 16.025 -19.177 -14.992 1.00 30.50 273 MET A CA 1
ATOM 2144 C C . MET A 1 273 ? 16.612 -20.576 -14.851 1.00 30.50 273 MET A C 1
ATOM 2146 O O . MET A 1 273 ? 17.798 -20.654 -14.465 1.00 30.50 273 MET A O 1
#

Radius of gyration: 20.74 Å; chains: 1; bounding box: 53×48×52 Å

InterPro domains:
  IPR012337 Ribonuclease H-like superfamily [SSF53098] (2-259)
  IPR013520 Ribonuclease H-like domain [PF00929] (2-129)
  IPR013620 Exodeoxyribonuclease I, SH3 domain [PF08411] (148-255)
  IPR034747 Exonuclease I, SH3-like domain [PS51784] (138-273)
  IPR036397 Ribonuclease H superfamily [G3DSA:3.30.420.10] (1-137)
  IPR038649 Exonuclease I, SH3-like domain superfamily [G3DSA:3.30.1520.20] (150-262)

Organism: NCBI:txid115553

pLDDT: mean 89.5, std 16.29, range [25.16, 98.75]